Protein AF-A0AAW1JUH9-F1 (afdb_monomer_lite)

Structure (mmCIF, N/CA/C/O backbone):
data_AF-A0AAW1JUH9-F1
#
_entry.id   AF-A0AAW1JUH9-F1
#
loop_
_atom_site.group_PDB
_atom_site.id
_atom_site.type_symbol
_atom_site.label_atom_id
_atom_site.label_alt_id
_atom_site.label_comp_id
_atom_site.label_asym_id
_atom_site.label_entity_id
_atom_site.label_seq_id
_atom_site.pdbx_PDB_ins_code
_atom_site.Cartn_x
_atom_site.Cartn_y
_atom_site.Cartn_z
_atom_site.occupancy
_atom_site.B_iso_or_equiv
_atom_site.auth_seq_id
_atom_site.auth_comp_id
_atom_site.auth_asym_id
_atom_site.auth_atom_id
_atom_site.pdbx_PDB_model_num
ATOM 1 N N . MET A 1 1 ? -53.938 -69.846 -61.185 1.00 41.41 1 MET A N 1
ATOM 2 C CA . MET A 1 1 ? -53.261 -70.876 -60.371 1.00 41.41 1 MET A CA 1
ATOM 3 C C . MET A 1 1 ? -52.552 -70.180 -59.230 1.00 41.41 1 MET A C 1
ATOM 5 O O . MET A 1 1 ? -51.769 -69.275 -59.479 1.00 41.41 1 MET A O 1
ATOM 9 N N . ALA A 1 2 ? -52.916 -70.542 -58.004 1.00 40.16 2 ALA A N 1
ATOM 10 C CA . ALA A 1 2 ? -52.283 -70.066 -56.787 1.00 40.16 2 ALA A CA 1
ATOM 11 C C . ALA A 1 2 ? -50.949 -70.789 -56.558 1.00 40.16 2 ALA A C 1
ATOM 13 O O . ALA A 1 2 ? -50.856 -71.987 -56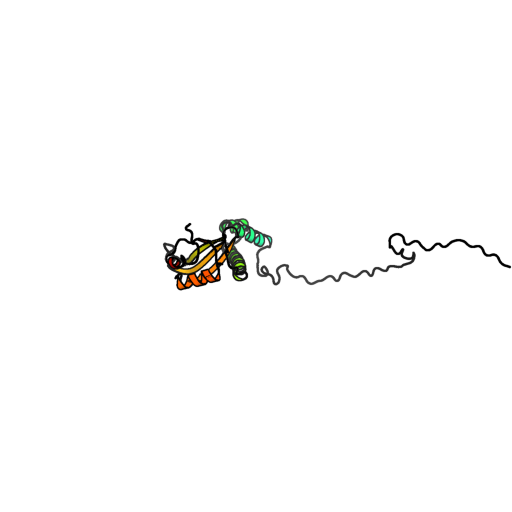.806 1.00 40.16 2 ALA A O 1
ATOM 14 N N . ALA A 1 3 ? -49.975 -70.075 -56.004 1.00 41.31 3 ALA A N 1
ATOM 15 C CA . ALA A 1 3 ? -49.049 -70.624 -55.022 1.00 41.31 3 ALA A CA 1
ATOM 16 C C . ALA A 1 3 ? -48.582 -69.466 -54.135 1.00 41.31 3 ALA A C 1
ATOM 18 O O . ALA A 1 3 ? -47.774 -68.632 -54.537 1.00 41.31 3 ALA A O 1
ATOM 19 N N . ALA A 1 4 ? -49.161 -69.392 -52.939 1.00 43.09 4 ALA A N 1
ATOM 20 C CA . ALA A 1 4 ? -48.608 -68.622 -51.840 1.00 43.09 4 ALA A CA 1
ATOM 21 C C . ALA A 1 4 ? -47.419 -69.398 -51.253 1.00 43.09 4 ALA A C 1
ATOM 23 O O . ALA A 1 4 ? -47.512 -70.606 -51.048 1.00 43.09 4 ALA A O 1
ATOM 24 N N . SER A 1 5 ? -46.331 -68.695 -50.946 1.00 45.28 5 SER A N 1
ATOM 25 C CA . SER A 1 5 ? -45.275 -69.169 -50.052 1.00 45.28 5 SER A CA 1
ATOM 26 C C . SER A 1 5 ? -44.872 -68.011 -49.148 1.00 45.28 5 SER A C 1
ATOM 28 O O . SER A 1 5 ? -44.247 -67.046 -49.580 1.00 45.28 5 SER A O 1
ATOM 30 N N . THR A 1 6 ? -45.290 -68.100 -47.892 1.00 49.44 6 THR A N 1
ATOM 31 C CA . THR A 1 6 ? -44.952 -67.209 -46.780 1.00 49.44 6 THR A CA 1
ATOM 32 C C . THR A 1 6 ? -43.630 -67.606 -46.123 1.00 49.44 6 THR A C 1
ATOM 34 O O . THR A 1 6 ? -43.487 -68.772 -45.768 1.00 49.44 6 THR A O 1
ATOM 37 N N . ALA A 1 7 ? -42.736 -66.635 -45.889 1.00 43.47 7 ALA A N 1
ATOM 38 C CA . ALA A 1 7 ? -41.816 -66.465 -44.737 1.00 43.47 7 ALA A CA 1
ATOM 39 C C . ALA A 1 7 ? -40.705 -65.472 -45.152 1.00 43.47 7 ALA A C 1
ATOM 41 O O . ALA A 1 7 ? -40.229 -65.551 -46.276 1.00 43.47 7 ALA A O 1
ATOM 42 N N . ALA A 1 8 ? -40.215 -64.507 -44.374 1.00 47.00 8 ALA A N 1
ATOM 43 C CA . ALA A 1 8 ? -40.370 -64.112 -42.976 1.00 47.00 8 ALA A CA 1
ATOM 44 C C . ALA A 1 8 ? -40.135 -62.579 -42.887 1.00 47.00 8 ALA A C 1
ATOM 46 O O . ALA A 1 8 ? -39.549 -62.004 -43.809 1.00 47.00 8 ALA A O 1
ATOM 47 N N . PRO A 1 9 ? -40.554 -61.883 -41.816 1.00 52.31 9 PRO A N 1
ATOM 48 C CA . PRO A 1 9 ? -40.303 -60.456 -41.678 1.00 52.31 9 PRO A CA 1
ATOM 49 C C . PRO A 1 9 ? -38.854 -60.233 -41.234 1.00 52.31 9 PRO A C 1
ATOM 51 O O . PRO A 1 9 ? -38.467 -60.634 -40.141 1.00 52.31 9 PRO A O 1
ATOM 54 N N . THR A 1 10 ? -38.051 -59.557 -42.050 1.00 52.12 10 THR A N 1
ATOM 55 C CA . THR A 1 10 ? -36.752 -59.029 -41.612 1.00 52.12 10 THR A CA 1
ATOM 56 C C . THR A 1 10 ? -36.772 -57.520 -41.752 1.00 52.12 10 THR A C 1
ATOM 58 O O . THR A 1 10 ? -36.191 -56.933 -42.662 1.00 52.12 10 THR A O 1
ATOM 61 N N . THR A 1 11 ? -37.489 -56.886 -40.827 1.00 51.47 11 THR A N 1
ATOM 62 C CA . THR A 1 11 ? -37.169 -55.526 -40.391 1.00 51.47 11 THR A CA 1
ATOM 63 C C . THR A 1 11 ? -35.650 -55.389 -40.254 1.00 51.47 11 THR A C 1
ATOM 65 O O . THR A 1 11 ? -35.052 -56.225 -39.569 1.00 51.47 11 THR A O 1
ATOM 68 N N . PRO A 1 12 ? -35.006 -54.364 -40.836 1.00 44.81 12 PRO A N 1
ATOM 69 C CA . PRO A 1 12 ? -33.645 -54.034 -40.462 1.00 44.81 12 PRO A CA 1
ATOM 70 C C . PRO A 1 12 ? -33.632 -53.699 -38.971 1.00 44.81 12 PRO A C 1
ATOM 72 O O . PRO A 1 12 ? -34.248 -52.739 -38.504 1.00 44.81 12 PRO A O 1
ATOM 75 N N . TYR A 1 13 ? -32.971 -54.567 -38.222 1.00 38.56 13 TYR A N 1
ATOM 76 C CA . TYR A 1 13 ? -32.735 -54.458 -36.797 1.00 38.56 13 TYR A CA 1
ATOM 77 C C . TYR A 1 13 ? -31.925 -53.190 -36.519 1.00 38.56 13 TYR A C 1
ATOM 79 O O . TYR A 1 13 ? -30.850 -52.979 -37.079 1.00 38.56 13 TYR A O 1
ATOM 87 N N . ARG A 1 14 ? -32.445 -52.341 -35.634 1.00 42.12 14 ARG A N 1
ATOM 88 C CA . ARG A 1 14 ? -31.783 -51.129 -35.153 1.00 42.12 14 ARG A CA 1
ATOM 89 C C . ARG A 1 14 ? -30.767 -51.523 -34.079 1.00 42.12 14 ARG A C 1
ATOM 91 O O . ARG A 1 14 ? -31.097 -51.540 -32.898 1.00 42.12 14 ARG A O 1
ATOM 98 N N . TRP A 1 15 ? -29.542 -51.849 -34.479 1.00 39.50 15 TRP A N 1
ATOM 99 C CA . TRP A 1 15 ? -28.424 -52.023 -33.549 1.00 39.50 15 TRP A CA 1
ATOM 100 C C . TRP A 1 15 ? -27.609 -50.724 -33.471 1.00 39.50 15 TRP A C 1
ATOM 102 O O . TRP A 1 15 ? -27.141 -50.208 -34.479 1.00 39.50 15 TRP A O 1
ATOM 112 N N . PHE A 1 16 ? -27.476 -50.182 -32.258 1.00 37.59 16 PHE A N 1
ATOM 113 C CA . PHE A 1 16 ? -26.547 -49.103 -31.887 1.00 37.59 16 PHE A CA 1
ATOM 114 C C . PHE A 1 16 ? -26.651 -47.744 -32.609 1.00 37.59 16 PHE A C 1
ATOM 116 O O . PHE A 1 16 ? -25.677 -47.006 -32.634 1.00 37.59 16 PHE A O 1
ATOM 123 N N . GLY A 1 17 ? -27.816 -47.341 -33.126 1.00 44.78 17 GLY A N 1
ATOM 124 C CA . GLY A 1 17 ? -28.077 -45.920 -33.430 1.00 44.78 17 GLY A CA 1
ATOM 125 C C . GLY A 1 17 ? -27.156 -45.251 -34.465 1.00 44.78 17 GLY A C 1
ATOM 126 O O . GLY A 1 17 ? -27.093 -44.025 -34.495 1.00 44.78 17 GLY A O 1
ATOM 127 N N . VAL A 1 18 ? -26.470 -46.018 -35.315 1.00 44.81 18 VAL A N 1
ATOM 128 C CA . VAL A 1 18 ? -25.674 -45.480 -36.426 1.00 44.81 18 VAL A CA 1
ATOM 129 C C . VAL A 1 18 ? -26.426 -45.739 -37.728 1.00 44.81 18 VAL A C 1
ATOM 131 O O . VAL A 1 18 ? -26.611 -46.887 -38.126 1.00 44.81 18 VAL A O 1
ATOM 134 N N . GLU A 1 19 ? -26.879 -44.674 -38.392 1.00 50.47 19 GLU A N 1
ATOM 135 C CA . GLU A 1 19 ? -27.291 -44.746 -39.796 1.00 50.47 19 GLU A CA 1
ATOM 136 C C . GLU A 1 19 ? -26.070 -45.124 -40.643 1.00 50.47 19 GLU A C 1
ATOM 138 O O . GLU A 1 19 ? -25.085 -44.386 -40.704 1.00 50.47 19 GLU A O 1
ATOM 143 N N . VAL A 1 20 ? -26.119 -46.291 -41.286 1.00 56.56 20 VAL A N 1
ATOM 144 C CA . VAL A 1 20 ? -25.109 -46.689 -42.269 1.00 56.56 20 VAL A CA 1
ATOM 145 C C . VAL A 1 20 ? -25.370 -45.874 -43.534 1.00 56.56 20 VAL A C 1
ATOM 147 O O . VAL A 1 20 ? -26.412 -46.020 -44.173 1.00 56.56 20 VAL A O 1
ATOM 150 N N . LEU A 1 21 ? -24.446 -44.967 -43.858 1.00 59.84 21 LEU A N 1
ATOM 151 C CA . LEU A 1 21 ? -24.536 -44.119 -45.046 1.00 59.84 21 LEU A CA 1
ATOM 152 C C . LEU A 1 21 ? -24.550 -44.989 -46.320 1.00 59.84 21 LEU A C 1
ATOM 154 O O . LEU A 1 21 ? -23.803 -45.967 -46.388 1.00 59.84 21 LEU A O 1
ATOM 158 N N . PRO A 1 22 ? -25.354 -44.645 -47.342 1.00 61.22 22 PRO A N 1
ATOM 159 C CA . PRO A 1 22 ? -25.403 -45.407 -48.587 1.00 61.22 22 PRO A CA 1
ATOM 160 C C . PRO A 1 22 ? -24.041 -45.386 -49.300 1.00 61.22 22 PRO A C 1
ATOM 162 O O . PRO A 1 22 ? -23.392 -44.339 -49.361 1.00 61.22 22 PRO A O 1
ATOM 165 N N . GLU A 1 23 ? -23.646 -46.522 -49.892 1.00 58.12 23 GLU A N 1
ATOM 166 C CA . GLU A 1 23 ? -22.317 -46.794 -50.492 1.00 58.12 23 GLU A CA 1
ATOM 167 C C . GLU A 1 23 ? -21.854 -45.784 -51.562 1.00 58.12 23 GLU A C 1
ATOM 169 O O . GLU A 1 23 ? -20.679 -45.745 -51.916 1.00 58.12 23 GLU A O 1
ATOM 174 N N . ASN A 1 24 ? -22.743 -44.906 -52.034 1.00 59.47 24 ASN A N 1
ATOM 175 C CA . ASN A 1 24 ? -22.477 -43.958 -53.116 1.00 59.47 24 ASN A CA 1
ATOM 176 C C . ASN A 1 24 ? -22.557 -42.480 -52.686 1.00 59.47 24 ASN A C 1
ATOM 178 O O . ASN A 1 24 ? -22.638 -41.592 -53.542 1.00 59.47 24 ASN A O 1
ATOM 182 N N . LEU A 1 25 ? -22.545 -42.179 -51.381 1.00 55.31 25 LEU A N 1
ATOM 183 C CA . LEU A 1 25 ? -22.582 -40.797 -50.900 1.00 55.31 25 LEU A CA 1
ATOM 184 C C . LEU A 1 25 ? -21.260 -40.070 -51.202 1.00 55.31 25 LEU A C 1
ATOM 186 O O . LEU A 1 25 ? -20.267 -40.192 -50.485 1.00 55.31 25 LEU A O 1
ATOM 190 N N . LYS A 1 26 ? -21.252 -39.248 -52.256 1.00 61.47 26 LYS A N 1
ATOM 191 C CA . LYS A 1 26 ? -20.139 -38.335 -52.547 1.00 61.47 26 LYS A CA 1
ATOM 192 C C . LYS A 1 26 ? -20.141 -37.171 -51.553 1.00 61.47 26 LYS A C 1
ATOM 194 O O . LYS A 1 26 ? -20.754 -36.135 -51.795 1.00 61.47 26 LYS A O 1
ATOM 199 N N . ILE A 1 27 ? -19.421 -37.327 -50.443 1.00 59.66 27 ILE A N 1
ATOM 200 C CA . ILE A 1 27 ? -19.141 -36.230 -49.510 1.00 59.66 27 ILE A CA 1
ATOM 201 C C . ILE A 1 27 ? -18.078 -35.324 -50.142 1.00 59.66 27 ILE A C 1
ATOM 203 O O . ILE A 1 27 ? -16.895 -35.664 -50.193 1.00 59.66 27 ILE A O 1
ATOM 207 N N . SER A 1 28 ? -18.482 -34.151 -50.631 1.00 64.06 28 SER A N 1
ATOM 208 C CA . SER A 1 28 ? -17.529 -33.128 -51.063 1.00 64.06 28 SER A CA 1
ATOM 209 C C . SER A 1 28 ? -17.147 -32.236 -49.882 1.00 64.06 28 SER A C 1
ATOM 211 O O . SER A 1 28 ? -17.933 -31.394 -49.443 1.00 64.06 28 SER A O 1
ATOM 213 N N . PHE A 1 29 ? -15.917 -32.366 -49.390 1.00 59.56 29 PHE A N 1
ATOM 214 C CA . PHE A 1 29 ? -15.350 -31.387 -48.469 1.00 59.56 29 PHE A CA 1
ATOM 215 C C . PHE A 1 29 ? -14.941 -30.146 -49.260 1.00 59.56 29 PHE A C 1
ATOM 217 O O . PHE A 1 29 ? -13.950 -30.151 -49.995 1.00 59.56 29 PHE A O 1
ATOM 224 N N . ARG A 1 30 ? -15.696 -29.054 -49.115 1.00 59.62 30 ARG A N 1
ATOM 225 C CA . ARG A 1 30 ? -15.270 -27.757 -49.642 1.00 59.62 30 ARG A CA 1
ATOM 226 C C . ARG A 1 30 ? -14.023 -27.339 -48.863 1.00 59.62 30 ARG A C 1
ATOM 228 O O . ARG A 1 30 ? -14.127 -26.969 -47.697 1.00 59.62 30 ARG A O 1
ATOM 235 N N . LYS A 1 31 ? -12.839 -27.405 -49.488 1.00 59.19 31 LYS A N 1
ATOM 236 C CA . LYS A 1 31 ? -11.610 -26.836 -48.915 1.00 59.19 31 LYS A CA 1
ATOM 237 C C . LYS A 1 31 ? -11.848 -25.346 -48.697 1.00 59.19 31 LYS A C 1
ATOM 239 O O . LYS A 1 31 ? -11.824 -24.558 -49.639 1.00 59.19 31 LYS A O 1
ATOM 244 N N . GLN A 1 32 ? -12.115 -24.964 -47.456 1.00 64.19 32 GLN A N 1
ATOM 245 C CA . GLN A 1 32 ? -12.165 -23.566 -47.079 1.00 64.19 32 GLN A CA 1
ATOM 246 C C . GLN A 1 32 ? -10.725 -23.056 -47.142 1.00 64.19 32 GLN A C 1
ATOM 248 O O . GLN A 1 32 ? -9.863 -23.485 -46.374 1.00 64.19 32 GLN A O 1
ATOM 253 N N . THR A 1 33 ? -10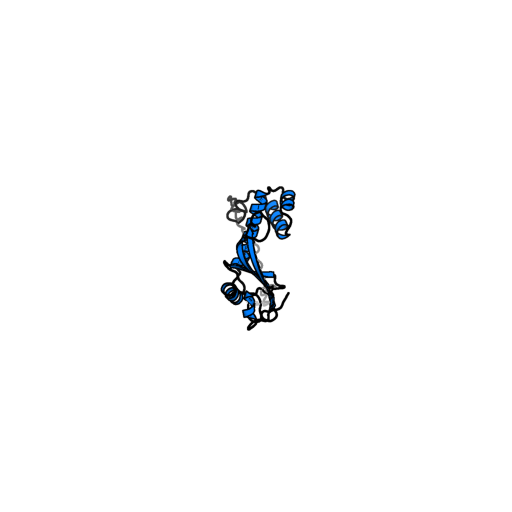.430 -22.191 -48.107 1.00 65.38 33 THR A N 1
ATOM 254 C CA . THR A 1 33 ? -9.154 -21.481 -48.140 1.00 65.38 33 THR A CA 1
ATOM 255 C C . THR A 1 33 ? -9.042 -20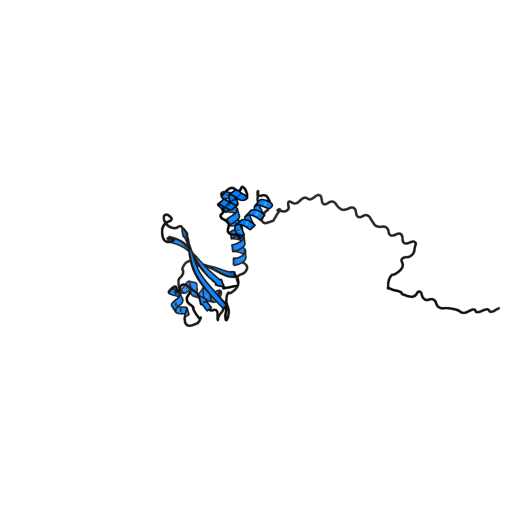.687 -46.842 1.00 65.38 33 THR A C 1
ATOM 257 O O . THR A 1 33 ? -9.884 -19.833 -46.553 1.00 65.38 33 THR A O 1
ATOM 260 N N . ARG A 1 34 ? -8.032 -20.992 -46.011 1.00 65.12 34 ARG A N 1
ATOM 261 C CA . ARG A 1 34 ? -7.726 -20.180 -44.826 1.00 65.12 34 ARG A CA 1
ATOM 262 C C . ARG A 1 34 ? -7.525 -18.747 -45.310 1.00 65.12 34 ARG A C 1
ATOM 264 O O . ARG A 1 34 ? -6.560 -18.470 -46.018 1.00 65.12 34 ARG A O 1
ATOM 271 N N . ARG A 1 35 ? -8.429 -17.838 -44.935 1.00 68.50 35 ARG A N 1
ATOM 272 C CA . ARG A 1 35 ? -8.179 -16.404 -45.083 1.00 68.50 35 ARG A CA 1
ATOM 273 C C . ARG A 1 35 ? -6.977 -16.086 -44.201 1.00 68.50 35 ARG A C 1
ATOM 275 O O . ARG A 1 35 ? -7.077 -16.131 -42.977 1.00 68.50 35 ARG A O 1
ATOM 282 N N . VAL A 1 36 ? -5.828 -15.842 -44.819 1.00 69.69 36 VAL A N 1
ATOM 283 C CA . VAL A 1 36 ? -4.629 -15.419 -44.099 1.00 69.69 36 VAL A CA 1
ATOM 284 C C . VAL A 1 36 ? -4.869 -13.976 -43.676 1.00 69.69 36 VAL A C 1
ATOM 286 O O . VAL A 1 36 ? -4.934 -13.077 -44.511 1.00 69.69 36 VAL A O 1
ATOM 289 N N . CYS A 1 37 ? -5.067 -13.755 -42.378 1.00 72.19 37 CYS A N 1
ATOM 290 C CA . CYS A 1 37 ? -5.090 -12.408 -41.828 1.00 72.19 37 CYS A CA 1
ATOM 291 C C . CYS A 1 37 ? -3.688 -11.803 -41.998 1.00 72.19 37 CYS A C 1
ATOM 293 O O . CYS A 1 37 ? -2.730 -12.281 -41.392 1.00 72.19 37 CYS A O 1
ATOM 295 N N . GLY A 1 38 ? -3.562 -10.786 -42.854 1.00 76.44 38 GLY A N 1
ATOM 296 C CA . GLY A 1 38 ? -2.305 -10.060 -43.072 1.00 76.44 38 GLY A CA 1
ATOM 297 C C . GLY A 1 38 ? -2.001 -9.024 -41.985 1.00 76.44 38 GLY A C 1
ATOM 298 O O . GLY A 1 38 ? -0.891 -8.497 -41.926 1.00 76.44 38 GLY A O 1
ATOM 299 N N . THR A 1 39 ? -2.967 -8.733 -41.112 1.00 78.94 39 THR A N 1
ATOM 300 C CA . THR A 1 39 ? -2.817 -7.723 -40.065 1.00 78.94 39 THR A CA 1
ATOM 301 C C . THR A 1 39 ? -1.956 -8.266 -38.932 1.00 78.94 39 THR A C 1
ATOM 303 O O . THR A 1 39 ? -2.324 -9.216 -38.243 1.00 78.94 39 THR A O 1
ATOM 306 N N . ARG A 1 40 ? -0.804 -7.631 -38.708 1.00 74.38 40 ARG A N 1
ATOM 307 C CA . ARG A 1 40 ? 0.070 -7.896 -37.563 1.00 74.38 40 ARG A CA 1
ATOM 308 C C . ARG A 1 40 ? -0.120 -6.790 -36.537 1.00 74.38 40 ARG A C 1
ATOM 310 O O . ARG A 1 40 ? 0.106 -5.623 -36.837 1.00 74.38 40 ARG A O 1
ATOM 317 N N . VAL A 1 41 ? -0.510 -7.160 -35.324 1.00 76.62 41 VAL A N 1
ATOM 318 C CA . VAL A 1 41 ? -0.586 -6.240 -34.186 1.00 76.62 41 VAL A CA 1
ATOM 319 C C . VAL A 1 41 ? 0.464 -6.674 -33.175 1.00 76.62 41 VAL A C 1
ATOM 321 O O . VAL A 1 41 ? 0.580 -7.861 -32.869 1.00 76.62 41 VAL A O 1
ATOM 324 N N . ALA A 1 42 ? 1.259 -5.731 -32.670 1.00 75.12 42 ALA A N 1
ATOM 325 C CA . ALA A 1 42 ? 2.201 -6.042 -31.607 1.00 75.12 42 ALA A CA 1
ATOM 326 C C . ALA A 1 42 ? 1.430 -6.512 -30.364 1.00 75.12 42 ALA A C 1
ATOM 328 O O . ALA A 1 42 ? 0.413 -5.923 -30.003 1.00 75.12 42 ALA A O 1
ATOM 329 N N . LEU A 1 43 ? 1.947 -7.527 -29.663 1.00 76.00 43 LEU A N 1
ATOM 330 C CA . LEU A 1 43 ? 1.314 -8.099 -28.461 1.00 76.00 43 LEU A CA 1
ATOM 331 C C . LEU A 1 43 ? 0.937 -7.037 -27.410 1.00 76.00 43 LEU A C 1
ATOM 333 O O . LEU A 1 43 ? 0.021 -7.218 -26.614 1.00 76.00 43 LEU A O 1
ATOM 337 N N . ARG A 1 44 ? 1.666 -5.919 -27.402 1.00 79.38 44 ARG A N 1
ATOM 338 C CA . ARG A 1 44 ? 1.536 -4.844 -26.421 1.00 79.38 44 ARG A CA 1
ATOM 339 C C . ARG A 1 44 ? 0.611 -3.708 -26.860 1.00 79.38 44 ARG A C 1
ATOM 341 O O . ARG A 1 44 ? 0.349 -2.830 -26.044 1.00 79.38 44 ARG A O 1
ATOM 348 N N . THR A 1 45 ? 0.139 -3.676 -28.106 1.00 78.25 45 THR A N 1
ATOM 349 C CA . THR A 1 45 ? -0.656 -2.553 -28.626 1.00 78.25 45 THR A CA 1
ATOM 350 C C . THR A 1 45 ? -1.935 -2.360 -27.808 1.00 78.25 45 THR A C 1
ATOM 352 O O . THR A 1 45 ? -2.713 -3.295 -27.631 1.00 78.25 45 THR A O 1
ATOM 355 N N . GLY A 1 46 ? -2.146 -1.145 -27.289 1.00 76.38 46 GLY A N 1
ATOM 356 C CA . GLY A 1 46 ? -3.324 -0.802 -26.479 1.00 76.38 46 GLY A CA 1
ATOM 357 C C . GLY A 1 46 ? -3.359 -1.444 -25.086 1.00 76.38 46 GLY A C 1
ATOM 358 O O . GLY A 1 46 ? -4.411 -1.465 -24.453 1.00 76.38 46 GLY A O 1
ATOM 359 N N . LYS A 1 47 ? -2.238 -2.001 -24.609 1.00 82.88 47 LYS A N 1
ATOM 360 C CA . LYS A 1 47 ? -2.112 -2.617 -23.280 1.00 82.88 47 LYS A CA 1
ATOM 361 C C . LYS A 1 47 ? -1.138 -1.834 -22.400 1.00 82.88 47 LYS A C 1
ATOM 363 O O . LYS A 1 47 ? -0.383 -0.995 -22.885 1.00 82.88 47 LYS A O 1
ATOM 368 N N . PHE A 1 48 ? -1.106 -2.174 -21.114 1.00 78.44 48 PHE A N 1
ATOM 369 C CA . PHE A 1 48 ? -0.238 -1.566 -20.097 1.00 78.44 48 PHE A CA 1
ATOM 370 C C . PHE A 1 48 ? 1.244 -1.457 -20.526 1.00 78.44 48 PHE A C 1
ATOM 372 O O . PHE A 1 48 ? 1.910 -0.466 -20.252 1.00 78.44 48 PHE A O 1
ATOM 379 N N . PHE A 1 49 ? 1.753 -2.421 -21.304 1.00 84.81 49 PHE A N 1
ATOM 380 C CA . PHE A 1 49 ? 3.147 -2.442 -21.770 1.00 84.81 49 PHE A CA 1
ATOM 381 C C . PHE A 1 49 ? 3.408 -1.740 -23.118 1.00 84.81 49 PHE A C 1
ATOM 383 O O . PHE A 1 49 ? 4.540 -1.787 -23.602 1.00 84.81 49 PHE A O 1
ATOM 390 N N . ALA A 1 50 ? 2.408 -1.106 -23.745 1.00 80.94 50 ALA A N 1
ATOM 391 C CA . ALA A 1 50 ? 2.475 -0.602 -25.126 1.00 80.94 50 ALA A CA 1
ATOM 392 C C . ALA A 1 50 ? 3.659 0.334 -25.406 1.00 80.94 50 ALA A C 1
ATOM 394 O O . ALA A 1 50 ? 4.244 0.285 -26.483 1.00 80.94 50 ALA A O 1
ATOM 395 N N . ARG A 1 51 ? 4.010 1.187 -24.438 1.00 84.38 51 ARG A N 1
ATOM 396 C CA . ARG A 1 51 ? 5.037 2.233 -24.585 1.00 84.38 51 ARG A CA 1
ATOM 397 C C . ARG A 1 51 ? 6.399 1.840 -24.009 1.00 84.38 51 ARG A C 1
ATOM 399 O O . ARG A 1 51 ? 7.336 2.633 -24.051 1.00 84.38 51 ARG A O 1
ATOM 406 N N . SER A 1 52 ? 6.521 0.631 -23.461 1.00 87.31 52 SER A N 1
ATOM 407 C CA . SER A 1 52 ? 7.771 0.171 -22.862 1.00 87.31 52 SER A CA 1
ATOM 408 C C . SER A 1 52 ? 8.792 -0.226 -23.925 1.00 87.31 52 SER A C 1
ATOM 410 O O . SER A 1 52 ? 8.509 -1.062 -24.785 1.00 87.31 52 SER A O 1
ATOM 412 N N . LYS A 1 53 ? 10.012 0.304 -23.787 1.00 88.94 53 LYS A N 1
ATOM 413 C CA . LYS A 1 53 ? 11.188 -0.103 -24.571 1.00 88.94 53 LYS A CA 1
ATOM 414 C C . LYS A 1 53 ? 11.885 -1.354 -24.016 1.00 88.94 53 LYS A C 1
ATOM 416 O O . LYS A 1 53 ? 12.780 -1.877 -24.667 1.00 88.94 53 LYS A O 1
ATOM 421 N N . LEU A 1 54 ? 11.491 -1.837 -22.833 1.00 91.94 54 LEU A N 1
ATOM 422 C CA . LEU A 1 54 ? 12.073 -3.040 -22.230 1.00 91.94 54 LEU A CA 1
ATOM 423 C C . LEU A 1 54 ? 11.566 -4.309 -22.911 1.00 91.94 54 LEU A C 1
ATOM 425 O O . LEU A 1 54 ? 10.405 -4.377 -23.336 1.00 91.94 54 LEU A O 1
ATOM 429 N N . SER A 1 55 ? 12.400 -5.347 -22.960 1.00 92.56 55 SER A N 1
ATOM 430 C CA . SER A 1 55 ? 11.976 -6.673 -23.420 1.00 92.56 55 SER A CA 1
ATOM 431 C C . SER A 1 55 ? 10.941 -7.282 -22.461 1.00 92.56 55 SER A C 1
ATOM 433 O O . SER A 1 55 ? 10.818 -6.866 -21.311 1.00 92.56 55 SER A O 1
ATOM 435 N N . LEU A 1 56 ? 10.146 -8.259 -22.918 1.00 90.50 56 LEU A N 1
ATOM 436 C CA . LEU A 1 56 ? 9.159 -8.907 -22.035 1.00 90.50 56 LEU A CA 1
ATOM 437 C C . LEU A 1 56 ? 9.847 -9.622 -20.867 1.00 90.50 56 LEU A C 1
ATOM 439 O O . LEU A 1 56 ? 9.347 -9.574 -19.750 1.00 90.50 56 LEU A O 1
ATOM 443 N N . GLN A 1 57 ? 11.014 -10.219 -21.116 1.00 93.06 57 GLN A N 1
ATOM 444 C CA . GLN A 1 57 ? 11.824 -10.867 -20.087 1.00 93.06 57 GLN A CA 1
ATOM 445 C C . GLN A 1 57 ? 12.273 -9.871 -19.016 1.00 93.06 57 GLN A C 1
ATOM 447 O O . GLN A 1 57 ? 12.135 -10.158 -17.833 1.00 93.06 57 GLN A O 1
ATOM 452 N N . GLN A 1 58 ? 12.728 -8.677 -19.413 1.00 95.50 58 GLN A N 1
ATOM 453 C CA . GLN A 1 58 ? 13.104 -7.627 -18.462 1.00 95.50 58 GLN A CA 1
ATOM 454 C C . GLN A 1 58 ? 11.908 -7.147 -17.641 1.00 95.50 58 GLN A C 1
ATOM 456 O O . GLN A 1 58 ? 12.038 -6.955 -16.441 1.00 95.50 58 GLN A O 1
ATOM 461 N N . ILE A 1 59 ? 10.737 -6.986 -18.263 1.00 94.44 59 ILE A N 1
ATOM 462 C CA . ILE A 1 59 ? 9.513 -6.564 -17.567 1.00 94.44 59 ILE A CA 1
ATOM 463 C C . ILE A 1 59 ? 9.090 -7.606 -16.526 1.00 94.44 59 ILE A C 1
ATOM 465 O O . ILE A 1 59 ? 8.901 -7.274 -15.359 1.00 94.44 59 ILE A O 1
ATOM 469 N N . LEU A 1 60 ? 8.957 -8.869 -16.938 1.00 94.75 60 LEU A N 1
ATOM 470 C CA . LEU A 1 60 ? 8.538 -9.953 -16.048 1.00 94.75 60 LEU A CA 1
ATOM 471 C C . LEU A 1 60 ? 9.573 -10.202 -14.947 1.00 94.75 60 LEU A C 1
ATOM 473 O O . LEU A 1 60 ? 9.206 -10.373 -13.785 1.00 94.75 60 LEU A O 1
ATOM 477 N N . GLY A 1 61 ? 10.861 -10.156 -15.298 1.00 97.06 61 GLY A N 1
ATOM 478 C CA . GLY A 1 61 ? 11.964 -10.230 -14.348 1.00 97.06 61 GLY A CA 1
ATOM 479 C C . GLY A 1 61 ? 11.906 -9.098 -13.326 1.00 97.06 61 GLY A C 1
ATOM 480 O O . GLY A 1 61 ? 11.994 -9.360 -12.129 1.00 97.06 61 GLY A O 1
ATOM 481 N N . PHE A 1 62 ? 11.672 -7.860 -13.771 1.00 97.19 62 PHE A N 1
ATOM 482 C CA . PHE A 1 62 ? 11.574 -6.706 -12.879 1.00 97.19 62 PHE A CA 1
ATOM 483 C C . PHE A 1 62 ? 10.427 -6.874 -11.888 1.00 97.19 62 PHE A C 1
ATOM 485 O O . PHE A 1 62 ? 10.643 -6.744 -10.687 1.00 97.19 62 PHE A O 1
ATOM 492 N N . ILE A 1 63 ? 9.230 -7.213 -12.376 1.00 96.19 63 ILE A N 1
ATOM 493 C CA . ILE A 1 63 ? 8.044 -7.408 -11.532 1.00 96.19 63 ILE A CA 1
ATOM 494 C C . ILE A 1 63 ? 8.304 -8.503 -10.491 1.00 96.19 63 ILE A C 1
ATOM 496 O O . ILE A 1 63 ? 8.054 -8.291 -9.308 1.00 96.19 63 ILE A O 1
ATOM 500 N N . ASN A 1 64 ? 8.858 -9.647 -10.900 1.00 97.44 64 ASN A N 1
ATOM 501 C CA . ASN A 1 64 ? 9.159 -10.754 -9.992 1.00 97.44 64 ASN A CA 1
ATOM 502 C C . ASN A 1 64 ? 10.148 -10.353 -8.885 1.00 97.44 64 ASN A C 1
ATOM 504 O O . ASN A 1 64 ? 9.906 -10.605 -7.705 1.00 97.44 64 ASN A O 1
ATOM 508 N N . LEU A 1 65 ? 11.260 -9.707 -9.246 1.00 97.75 65 LEU A N 1
ATOM 509 C CA . LEU A 1 65 ? 12.271 -9.286 -8.272 1.00 97.75 65 LEU A CA 1
ATOM 510 C C . LEU A 1 65 ? 11.758 -8.155 -7.363 1.00 97.75 65 LEU A C 1
ATOM 512 O O . LEU A 1 65 ? 12.090 -8.125 -6.177 1.00 97.75 65 LEU A O 1
ATOM 516 N N . TRP A 1 66 ? 10.917 -7.263 -7.894 1.00 97.38 66 TRP A N 1
ATOM 517 C CA . TRP A 1 66 ? 10.281 -6.183 -7.140 1.00 97.38 66 TRP A CA 1
ATOM 518 C C . TRP A 1 66 ? 9.273 -6.712 -6.111 1.00 97.38 66 TRP A C 1
ATOM 520 O O . TRP A 1 66 ? 9.330 -6.307 -4.953 1.00 97.38 66 TRP A O 1
ATOM 530 N N . VAL A 1 67 ? 8.413 -7.668 -6.489 1.00 96.06 67 VAL A N 1
ATOM 531 C CA . VAL A 1 67 ? 7.453 -8.319 -5.570 1.00 96.06 67 VAL A CA 1
ATOM 532 C C . VAL A 1 67 ? 8.171 -9.070 -4.446 1.00 96.06 67 VAL A C 1
ATOM 534 O O . VAL A 1 67 ? 7.684 -9.122 -3.321 1.00 96.06 67 VAL A O 1
ATOM 537 N N . ARG A 1 68 ? 9.365 -9.605 -4.717 1.00 95.88 68 ARG A N 1
ATOM 538 C CA . ARG A 1 68 ? 10.235 -10.233 -3.708 1.00 95.88 68 ARG A CA 1
ATOM 539 C C . ARG A 1 68 ? 10.991 -9.226 -2.831 1.00 95.88 68 ARG A C 1
ATOM 541 O O . ARG A 1 68 ? 11.853 -9.636 -2.057 1.00 95.88 68 ARG A O 1
ATOM 548 N N . CYS A 1 69 ? 10.696 -7.931 -2.954 1.00 94.88 69 CYS A N 1
ATOM 549 C CA . CYS A 1 69 ? 11.290 -6.847 -2.172 1.00 94.88 69 CYS A CA 1
ATOM 550 C C . CYS A 1 69 ? 12.826 -6.791 -2.254 1.00 94.88 69 CYS A C 1
ATOM 552 O O . CYS A 1 69 ? 13.496 -6.413 -1.290 1.00 94.88 69 CYS A O 1
ATOM 554 N N . LEU A 1 70 ? 13.405 -7.167 -3.400 1.00 96.19 70 LEU A N 1
ATOM 555 C CA . LEU A 1 70 ? 14.850 -7.079 -3.592 1.00 96.19 70 LEU A CA 1
ATOM 556 C C . LEU A 1 70 ? 15.304 -5.624 -3.754 1.00 96.19 70 LEU A C 1
ATOM 558 O O . LEU A 1 70 ? 14.561 -4.756 -4.218 1.00 96.19 70 LEU A O 1
ATOM 562 N N . ARG A 1 71 ? 16.559 -5.353 -3.374 1.00 95.50 71 ARG A N 1
ATOM 563 C CA . ARG A 1 71 ? 17.138 -4.007 -3.474 1.00 95.50 71 ARG A CA 1
ATOM 564 C C . ARG A 1 71 ? 17.154 -3.549 -4.929 1.00 95.50 71 ARG A C 1
ATOM 566 O O . ARG A 1 71 ? 17.563 -4.293 -5.814 1.00 95.50 71 ARG A O 1
ATOM 573 N N . GLN A 1 72 ? 16.790 -2.292 -5.166 1.00 93.50 72 GLN A N 1
ATOM 574 C CA . GLN A 1 72 ? 16.722 -1.740 -6.521 1.00 93.50 72 GLN A CA 1
ATOM 575 C C . GLN A 1 72 ? 18.072 -1.790 -7.252 1.00 93.50 72 GLN A C 1
ATOM 577 O O . GLN A 1 72 ? 18.097 -2.047 -8.448 1.00 93.50 72 GLN A O 1
ATOM 582 N N . THR A 1 73 ? 19.189 -1.623 -6.537 1.00 96.12 73 THR A N 1
ATOM 583 C CA . THR A 1 73 ? 20.542 -1.777 -7.097 1.00 96.12 73 THR A CA 1
ATOM 584 C C . THR A 1 73 ? 20.770 -3.171 -7.675 1.00 96.12 73 THR A C 1
ATOM 586 O O . THR A 1 73 ? 21.180 -3.283 -8.824 1.00 96.12 73 THR A O 1
ATOM 589 N N . PHE A 1 74 ? 20.389 -4.213 -6.935 1.00 97.50 74 PHE A N 1
ATOM 590 C CA . PHE A 1 74 ? 20.465 -5.601 -7.390 1.00 97.50 74 PHE A CA 1
ATOM 591 C C . PHE A 1 74 ? 19.592 -5.840 -8.631 1.00 97.50 74 PHE A C 1
ATOM 593 O O . PHE A 1 74 ? 20.030 -6.455 -9.594 1.00 97.50 74 PHE A O 1
ATOM 600 N N . ILE A 1 75 ? 18.366 -5.303 -8.648 1.00 97.38 75 ILE A N 1
ATOM 601 C CA . ILE A 1 75 ? 17.465 -5.427 -9.808 1.00 97.38 75 ILE A CA 1
ATOM 602 C C . ILE A 1 75 ? 18.068 -4.752 -11.052 1.00 97.38 75 ILE A C 1
ATOM 604 O O . ILE A 1 75 ? 17.965 -5.288 -12.156 1.00 97.38 75 ILE A O 1
ATOM 608 N N . CYS A 1 76 ? 18.694 -3.583 -10.884 1.00 97.38 76 CYS A N 1
ATOM 609 C CA . CYS A 1 76 ? 19.368 -2.870 -11.969 1.00 97.38 76 CYS A CA 1
ATOM 610 C C . CYS A 1 76 ? 20.533 -3.674 -12.547 1.00 97.38 76 CYS A C 1
ATOM 612 O O . CYS A 1 76 ? 20.640 -3.776 -13.768 1.00 97.38 76 CYS A O 1
ATOM 614 N N . GLU A 1 77 ? 21.377 -4.240 -11.683 1.00 97.38 77 GLU A N 1
ATOM 615 C CA . GLU A 1 77 ? 22.507 -5.081 -12.084 1.00 97.38 77 GLU A CA 1
ATOM 616 C C . GLU A 1 77 ? 22.015 -6.308 -12.853 1.00 97.38 77 GLU A C 1
ATOM 618 O O . GLU A 1 77 ? 22.445 -6.546 -13.983 1.00 97.38 77 GLU A O 1
ATOM 623 N N . GLU A 1 78 ? 21.031 -7.015 -12.298 1.00 97.25 78 GLU A N 1
ATOM 624 C CA . GLU A 1 78 ? 20.618 -8.309 -12.829 1.00 97.25 78 GLU A CA 1
ATOM 625 C C . GLU A 1 78 ? 19.841 -8.205 -14.152 1.00 97.25 78 GLU A C 1
ATOM 627 O O . GLU A 1 78 ? 19.940 -9.048 -15.043 1.00 97.25 78 GLU A O 1
ATOM 632 N N . LEU A 1 79 ? 19.088 -7.118 -14.336 1.00 97.00 79 LEU A N 1
ATOM 633 C CA . LEU A 1 79 ? 18.313 -6.880 -15.559 1.00 97.00 79 LEU A CA 1
ATOM 634 C C . LEU A 1 79 ? 18.999 -5.921 -16.538 1.00 97.00 79 LEU A C 1
ATOM 636 O O . LEU A 1 79 ? 18.418 -5.598 -17.584 1.00 97.00 79 LEU A O 1
ATOM 640 N N . LYS A 1 80 ? 20.217 -5.471 -16.207 1.00 97.31 80 LYS A N 1
ATOM 641 C CA . LYS A 1 80 ? 20.999 -4.478 -16.960 1.00 97.31 80 LYS A CA 1
ATOM 642 C C . LYS A 1 80 ? 20.183 -3.211 -17.241 1.00 97.31 80 LYS A C 1
ATOM 644 O O . LYS A 1 80 ? 20.100 -2.737 -18.375 1.00 97.31 80 LYS A O 1
ATOM 649 N N . LEU A 1 81 ? 19.524 -2.691 -16.206 1.00 96.56 81 LEU A N 1
ATOM 650 C CA . LEU A 1 81 ? 18.667 -1.508 -16.281 1.00 96.56 81 LEU A CA 1
ATOM 651 C C . LEU A 1 81 ? 19.362 -0.282 -15.697 1.00 96.56 81 LEU A C 1
ATOM 653 O O . LEU A 1 81 ? 20.110 -0.360 -14.725 1.00 96.56 81 LEU A O 1
ATOM 657 N N . SER A 1 82 ? 19.049 0.886 -16.258 1.00 96.56 82 SER A N 1
ATOM 658 C CA . SER A 1 82 ? 19.437 2.149 -15.633 1.00 96.56 82 SER A CA 1
ATOM 659 C C . SER A 1 82 ? 18.646 2.377 -14.340 1.00 96.56 82 SER A C 1
ATOM 661 O O . SER A 1 82 ? 17.475 1.995 -14.245 1.00 96.56 82 SER A O 1
ATOM 663 N N . GLN A 1 83 ? 19.247 3.084 -13.379 1.00 95.75 83 GLN A N 1
ATOM 664 C CA . GLN A 1 83 ? 18.565 3.474 -12.137 1.00 95.75 83 GLN A CA 1
ATOM 665 C C . GLN A 1 83 ? 17.269 4.244 -12.413 1.00 95.75 83 GLN A C 1
ATOM 667 O O . GLN A 1 83 ? 16.240 3.964 -11.804 1.00 95.75 83 GLN A O 1
ATOM 672 N N . ARG A 1 84 ? 17.285 5.161 -13.391 1.00 95.56 84 ARG A N 1
ATOM 673 C CA . ARG A 1 84 ? 16.098 5.924 -13.798 1.00 95.56 84 ARG A CA 1
ATOM 674 C C . ARG A 1 84 ? 14.968 5.004 -14.255 1.00 95.56 84 ARG A C 1
ATOM 676 O O . ARG A 1 84 ? 13.850 5.120 -13.771 1.00 95.56 84 ARG A O 1
ATOM 683 N N . THR A 1 85 ? 15.278 4.051 -15.131 1.00 95.12 85 THR A N 1
ATOM 684 C CA . THR A 1 85 ? 14.299 3.065 -15.603 1.00 95.12 85 THR A CA 1
ATOM 685 C C . THR A 1 85 ? 13.740 2.234 -14.453 1.00 95.12 85 THR A C 1
ATOM 687 O O . THR A 1 85 ? 12.535 2.012 -14.400 1.00 95.12 85 THR A O 1
ATOM 690 N N . ALA A 1 86 ? 14.582 1.795 -13.517 1.00 95.62 86 ALA A N 1
ATOM 691 C CA . ALA A 1 86 ? 14.128 1.028 -12.365 1.00 95.62 86 ALA A CA 1
ATOM 692 C C . ALA A 1 86 ? 13.235 1.846 -11.420 1.00 95.62 86 ALA A C 1
ATOM 694 O O . ALA A 1 86 ? 12.292 1.297 -10.851 1.00 95.62 86 ALA A O 1
ATOM 695 N N . VAL A 1 87 ? 13.501 3.144 -11.246 1.00 95.50 87 VAL A N 1
ATOM 696 C CA . VAL A 1 87 ? 12.633 4.046 -10.472 1.00 95.50 87 VAL A CA 1
ATOM 697 C C . VAL A 1 87 ? 11.265 4.173 -11.134 1.00 95.50 87 VAL A C 1
ATOM 699 O O . VAL A 1 87 ? 10.259 3.972 -10.452 1.00 95.50 87 VAL A O 1
ATOM 702 N N . ASP A 1 88 ? 11.230 4.426 -12.443 1.00 94.06 88 ASP A N 1
ATOM 703 C CA . ASP A 1 88 ? 9.986 4.549 -13.209 1.00 94.06 88 ASP A CA 1
ATOM 704 C C . ASP A 1 88 ? 9.161 3.253 -13.132 1.00 94.06 88 ASP A C 1
ATOM 706 O O . ASP A 1 88 ? 7.974 3.274 -12.812 1.00 94.06 88 ASP A O 1
ATOM 710 N N . TRP A 1 89 ? 9.802 2.096 -13.322 1.00 94.75 89 TRP A N 1
ATOM 711 C CA . TRP A 1 89 ? 9.136 0.793 -13.230 1.00 94.75 89 TRP A CA 1
ATOM 712 C C . TRP A 1 89 ? 8.643 0.447 -11.830 1.00 94.75 89 TRP A C 1
ATOM 714 O O . TRP A 1 89 ? 7.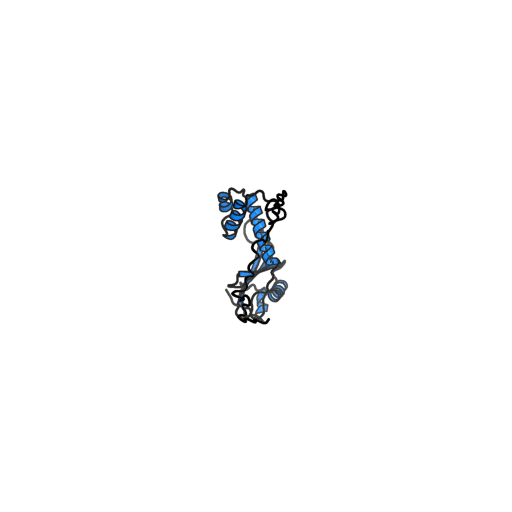556 -0.113 -11.682 1.00 94.75 89 TRP A O 1
ATOM 724 N N . ALA A 1 90 ? 9.391 0.819 -10.793 1.00 95.19 90 ALA A N 1
ATOM 725 C CA . ALA A 1 90 ? 8.919 0.679 -9.425 1.00 95.19 90 ALA A CA 1
ATOM 726 C C . ALA A 1 90 ? 7.702 1.583 -9.154 1.00 95.19 90 ALA A C 1
ATOM 728 O O . ALA A 1 90 ? 6.827 1.194 -8.382 1.00 95.19 90 ALA A O 1
ATOM 729 N N . SER A 1 91 ? 7.619 2.764 -9.779 1.00 93.75 91 SER A N 1
ATOM 730 C CA . SER A 1 91 ? 6.436 3.632 -9.688 1.00 93.75 91 SER A CA 1
ATOM 731 C C . SER A 1 91 ? 5.226 2.998 -10.362 1.00 93.75 91 SER A C 1
ATOM 733 O O . SER A 1 91 ? 4.189 2.903 -9.715 1.00 93.75 91 SER A O 1
ATOM 735 N N . PHE A 1 92 ? 5.378 2.438 -11.566 1.00 92.81 92 PHE A N 1
ATOM 736 C CA . PHE A 1 92 ? 4.295 1.696 -12.221 1.00 92.81 92 PHE A CA 1
ATOM 737 C C . PHE A 1 92 ? 3.794 0.517 -11.376 1.00 92.81 92 PHE A C 1
ATOM 739 O O . PHE A 1 92 ? 2.589 0.313 -11.258 1.00 92.81 92 PHE A O 1
ATOM 746 N N . CYS A 1 93 ? 4.692 -0.239 -10.734 1.00 93.62 93 CYS A N 1
ATOM 747 C CA . CYS A 1 93 ? 4.285 -1.325 -9.836 1.00 93.62 93 CYS A CA 1
ATOM 748 C C . CYS A 1 93 ? 3.486 -0.799 -8.631 1.00 93.62 93 CYS A C 1
ATOM 750 O O . CYS A 1 93 ? 2.451 -1.363 -8.281 1.00 93.62 93 CYS A O 1
ATOM 752 N N . ARG A 1 94 ? 3.928 0.312 -8.022 1.00 92.62 94 ARG A N 1
ATOM 753 C CA . ARG A 1 94 ? 3.207 0.958 -6.912 1.00 92.62 94 ARG A CA 1
ATOM 754 C C . ARG A 1 94 ? 1.835 1.483 -7.327 1.00 92.62 94 ARG A C 1
ATOM 756 O O . ARG A 1 94 ? 0.904 1.352 -6.543 1.00 92.62 94 ARG A O 1
ATOM 763 N N . GLU A 1 95 ? 1.705 2.053 -8.521 1.00 91.00 95 GLU A N 1
ATOM 764 C CA . GLU A 1 95 ? 0.424 2.531 -9.056 1.00 91.00 95 GLU A CA 1
ATOM 765 C C . GLU A 1 95 ? -0.581 1.387 -9.198 1.00 91.00 95 GLU A C 1
ATOM 767 O O . GLU A 1 95 ? -1.711 1.519 -8.739 1.00 91.00 95 GLU A O 1
ATOM 772 N N . VAL A 1 96 ? -0.153 0.231 -9.719 1.00 90.88 96 VAL A N 1
ATOM 773 C CA . VAL A 1 96 ? -1.005 -0.969 -9.800 1.00 90.88 96 VAL A CA 1
ATOM 774 C C . VAL A 1 96 ? -1.444 -1.438 -8.408 1.00 90.88 96 VAL A C 1
ATOM 776 O O . VAL A 1 96 ? -2.611 -1.775 -8.204 1.00 90.88 96 VAL A O 1
ATOM 779 N N . CYS A 1 97 ? -0.539 -1.437 -7.422 1.00 89.12 97 CYS A N 1
ATOM 780 C CA . CYS A 1 97 ? -0.902 -1.753 -6.038 1.00 89.12 97 CYS A CA 1
ATOM 781 C C . CYS A 1 97 ? -1.904 -0.741 -5.463 1.00 89.12 97 CYS A C 1
ATOM 783 O O . CYS A 1 97 ? -2.872 -1.136 -4.816 1.00 89.12 97 CYS A O 1
ATOM 785 N N . LEU A 1 98 ? -1.690 0.555 -5.698 1.00 86.62 98 LEU A N 1
ATOM 786 C CA . LEU A 1 98 ? -2.586 1.612 -5.238 1.00 86.62 98 LEU A CA 1
ATOM 787 C C . LEU A 1 98 ? -3.982 1.453 -5.848 1.00 86.62 98 LEU A C 1
ATOM 789 O O . LEU A 1 98 ? -4.971 1.517 -5.123 1.00 86.62 98 LEU A O 1
ATOM 793 N N . GLU A 1 99 ? -4.058 1.193 -7.152 1.00 87.12 99 GLU A N 1
ATOM 794 C CA . GLU A 1 99 ? -5.306 0.942 -7.867 1.00 87.12 99 GLU A CA 1
ATOM 795 C C . GLU A 1 99 ? -6.071 -0.231 -7.235 1.00 87.12 99 GLU A C 1
ATOM 797 O O . GLU A 1 99 ? -7.251 -0.103 -6.905 1.00 87.12 99 GLU A O 1
ATOM 802 N N . TYR A 1 100 ? -5.387 -1.343 -6.951 1.00 85.69 100 TYR A N 1
ATOM 803 C CA . TYR A 1 100 ? -5.997 -2.491 -6.279 1.00 85.69 100 TYR A CA 1
ATOM 804 C C . TYR A 1 100 ? -6.650 -2.118 -4.937 1.00 85.69 100 TYR A C 1
ATOM 806 O O . TYR A 1 100 ? -7.791 -2.509 -4.680 1.00 85.69 100 TYR A O 1
ATOM 814 N N . PHE A 1 101 ? -5.956 -1.343 -4.096 1.00 81.19 101 PHE A N 1
ATOM 815 C CA . PHE A 1 101 ? -6.485 -0.930 -2.793 1.00 81.19 101 PHE A CA 1
ATOM 816 C C . PHE A 1 101 ? -7.605 0.113 -2.898 1.00 81.19 101 PHE A C 1
ATOM 818 O O . PHE A 1 101 ? -8.535 0.083 -2.093 1.00 81.19 101 PHE A O 1
ATOM 825 N N . MET A 1 102 ? -7.555 1.008 -3.887 1.00 81.06 102 MET A N 1
ATOM 826 C CA . MET A 1 102 ? -8.570 2.050 -4.084 1.00 81.06 102 MET A CA 1
ATOM 827 C C . MET A 1 102 ? -9.883 1.508 -4.660 1.00 81.06 102 MET A C 1
ATOM 829 O O . MET A 1 102 ? -10.953 1.942 -4.240 1.00 81.06 102 MET A O 1
ATOM 833 N N . TYR A 1 103 ? -9.829 0.539 -5.579 1.00 82.38 103 TYR A N 1
ATOM 834 C CA . TYR A 1 103 ? -11.025 0.015 -6.253 1.00 82.38 103 TYR A CA 1
ATOM 835 C C . TYR A 1 103 ? -11.698 -1.164 -5.535 1.00 82.38 103 TYR A C 1
ATOM 837 O O . TYR A 1 103 ? -12.772 -1.600 -5.952 1.00 82.38 103 TYR A O 1
ATOM 845 N N . ARG A 1 104 ? -11.110 -1.691 -4.453 1.00 78.62 104 ARG A N 1
ATOM 846 C CA . ARG A 1 104 ? -11.697 -2.788 -3.657 1.00 78.62 104 ARG A CA 1
ATOM 847 C C . ARG A 1 104 ? -11.804 -2.456 -2.165 1.00 78.62 104 ARG A C 1
ATOM 849 O O . ARG A 1 104 ? -11.332 -3.234 -1.328 1.00 78.62 104 ARG A O 1
ATOM 856 N N . PRO A 1 105 ? -12.436 -1.327 -1.799 1.00 79.00 105 PRO A N 1
ATOM 857 C CA . PRO A 1 105 ? -12.562 -0.945 -0.404 1.00 79.00 105 PRO A CA 1
ATOM 858 C C . PRO A 1 105 ? -13.419 -1.973 0.340 1.00 79.00 105 PRO A C 1
ATOM 860 O O . PRO A 1 105 ? -14.568 -2.226 -0.013 1.00 79.00 105 PRO A O 1
ATOM 863 N N . THR A 1 106 ? -12.856 -2.581 1.383 1.00 85.94 106 THR A N 1
ATOM 864 C CA . THR A 1 106 ? -13.563 -3.563 2.212 1.00 85.94 106 THR A CA 1
ATOM 865 C C . THR A 1 106 ? -13.464 -3.148 3.669 1.00 85.94 106 THR A C 1
ATOM 867 O O . THR A 1 106 ? -12.367 -2.894 4.162 1.00 85.94 106 THR A O 1
ATOM 870 N N . LYS A 1 107 ? -14.599 -3.116 4.380 1.00 93.25 107 LYS A N 1
ATOM 871 C CA . LYS A 1 107 ? -14.565 -2.943 5.836 1.00 93.25 107 LYS A CA 1
ATOM 872 C C . LYS A 1 107 ? -13.846 -4.124 6.483 1.00 93.25 107 LYS A C 1
ATOM 874 O O . LYS A 1 107 ? -14.231 -5.277 6.260 1.00 93.25 107 LYS A O 1
ATOM 879 N N . LEU A 1 108 ? -12.854 -3.820 7.304 1.00 95.12 108 LEU A N 1
ATOM 880 C CA . LEU A 1 108 ? -12.067 -4.791 8.048 1.00 95.12 108 LEU A CA 1
ATOM 881 C C . LEU A 1 108 ? -12.779 -5.212 9.333 1.00 95.12 108 LEU A C 1
ATOM 883 O O . LEU A 1 108 ? -13.656 -4.511 9.845 1.00 95.12 108 LEU A O 1
ATOM 887 N N . GLY A 1 109 ? -12.369 -6.351 9.872 1.00 95.62 109 GLY A N 1
ATOM 888 C CA . GLY A 1 109 ? -12.770 -6.816 11.184 1.00 95.62 109 GLY A CA 1
ATOM 889 C C . GLY A 1 109 ? -14.109 -7.549 11.220 1.00 95.62 109 GLY A C 1
ATOM 890 O O . GLY A 1 109 ? -14.635 -8.043 10.214 1.00 95.62 109 GLY A O 1
ATOM 891 N N . GLY A 1 110 ? -14.652 -7.611 12.430 1.00 94.44 110 GLY A N 1
ATOM 892 C CA . GLY A 1 110 ? -15.816 -8.379 12.849 1.00 94.44 110 GLY A CA 1
ATOM 893 C C . GLY A 1 110 ? -15.564 -9.045 14.208 1.00 94.44 110 GLY A C 1
ATOM 894 O O . GLY A 1 110 ? -14.439 -8.992 14.713 1.00 94.44 110 GLY A O 1
ATOM 895 N N . PRO A 1 111 ? -16.586 -9.678 14.807 1.00 93.75 111 PRO A N 1
ATOM 896 C CA . PRO A 1 111 ? -16.429 -10.429 16.050 1.00 93.75 111 PRO A CA 1
ATOM 897 C C . PRO A 1 111 ? -15.285 -11.448 15.966 1.00 93.75 111 PRO A C 1
ATOM 899 O O . PRO A 1 111 ? -15.221 -12.230 15.019 1.00 93.75 111 PRO A O 1
ATOM 902 N N . GLY A 1 112 ? -14.379 -11.423 16.947 1.00 93.06 112 GLY A N 1
ATOM 903 C CA . GLY A 1 112 ? -13.228 -12.334 17.018 1.00 93.06 112 GLY A CA 1
ATOM 904 C C . GLY A 1 112 ? -12.067 -12.000 16.074 1.00 93.06 112 GLY A C 1
ATOM 905 O O . GLY A 1 112 ? -11.089 -12.741 16.041 1.00 93.06 112 GLY A O 1
ATOM 906 N N . ILE A 1 113 ? -12.146 -10.898 15.320 1.00 95.44 113 ILE A N 1
ATOM 907 C CA . ILE A 1 113 ? -11.078 -10.447 14.422 1.00 95.44 113 ILE A CA 1
ATOM 908 C C . ILE A 1 113 ? -10.294 -9.300 15.058 1.00 95.44 113 ILE A C 1
ATOM 910 O O . ILE A 1 113 ? -10.865 -8.410 15.693 1.00 95.44 113 ILE A O 1
ATOM 914 N N . VAL A 1 114 ? -8.980 -9.311 14.830 1.00 95.00 114 VAL A N 1
ATOM 915 C CA . VAL A 1 114 ? -8.055 -8.273 15.284 1.00 95.00 114 VAL A CA 1
ATOM 916 C C . VAL A 1 114 ? -7.646 -7.386 14.112 1.00 95.00 114 VAL A C 1
ATOM 918 O O . VAL A 1 114 ? -7.181 -7.882 13.081 1.00 95.00 114 VAL A O 1
ATOM 921 N N . VAL A 1 115 ? -7.790 -6.075 14.286 1.00 95.81 115 VAL A N 1
ATOM 922 C CA . VAL A 1 115 ? -7.310 -5.063 13.340 1.00 95.81 115 VAL A CA 1
ATOM 923 C C . VAL A 1 115 ? -6.312 -4.159 14.049 1.00 95.81 115 VAL A C 1
ATOM 925 O O . VAL A 1 115 ? -6.631 -3.554 15.069 1.00 95.81 115 VAL A O 1
ATOM 928 N N . GLU A 1 116 ? -5.109 -4.064 13.497 1.00 95.00 116 GLU A N 1
ATOM 929 C CA . GLU A 1 116 ? -4.108 -3.081 13.907 1.00 95.00 116 GLU A CA 1
ATOM 930 C C . GLU A 1 116 ? -4.350 -1.776 13.157 1.00 95.00 116 GLU A C 1
ATOM 932 O O . GLU A 1 116 ? -4.592 -1.813 11.953 1.00 95.00 116 GLU A O 1
ATOM 937 N N . ILE A 1 117 ? -4.288 -0.639 13.843 1.00 94.31 117 ILE A N 1
ATOM 938 C CA . ILE A 1 117 ? -4.372 0.692 13.235 1.00 94.31 117 ILE A CA 1
ATOM 939 C C . ILE A 1 117 ? -3.111 1.500 13.540 1.00 94.31 117 ILE A C 1
ATOM 941 O O . ILE A 1 117 ? -2.539 1.357 14.620 1.00 94.31 117 ILE A O 1
ATOM 945 N N . ASP A 1 118 ? -2.695 2.341 12.593 1.00 92.56 118 ASP A N 1
ATOM 946 C CA . ASP A 1 118 ? -1.498 3.181 12.729 1.00 92.56 118 ASP A CA 1
ATOM 947 C C . ASP A 1 118 ? -1.584 4.473 11.897 1.00 92.56 118 ASP A C 1
ATOM 949 O O . ASP A 1 118 ? -2.227 4.533 10.837 1.00 92.56 118 ASP A O 1
ATOM 953 N N . GLU A 1 119 ? -0.890 5.510 12.366 1.00 91.50 119 GLU A N 1
ATOM 954 C CA . GLU A 1 119 ? -0.710 6.798 11.709 1.00 91.50 119 GLU A CA 1
ATOM 955 C C . GLU A 1 119 ? 0.726 6.979 11.222 1.00 91.50 119 GLU A C 1
ATOM 957 O O . GLU A 1 119 ? 1.662 7.247 11.977 1.00 91.50 119 GLU A O 1
ATOM 962 N N . SER A 1 120 ? 0.892 7.016 9.904 1.00 89.12 120 SER A N 1
ATOM 963 C CA . SER A 1 120 ? 2.190 7.245 9.280 1.00 89.12 120 SER A CA 1
ATOM 964 C C . SER A 1 120 ? 2.235 8.597 8.565 1.00 89.12 120 SER A C 1
ATOM 966 O O . SER A 1 120 ? 1.466 8.864 7.642 1.00 89.12 120 SER A O 1
ATOM 968 N N . LYS A 1 121 ? 3.176 9.475 8.947 1.00 87.75 121 LYS A N 1
ATOM 969 C CA . LYS A 1 121 ? 3.438 10.732 8.217 1.00 87.75 121 LYS A CA 1
ATOM 970 C C . LYS A 1 121 ? 4.437 10.494 7.101 1.00 87.75 121 LYS A C 1
ATOM 972 O O . LYS A 1 121 ? 5.600 10.218 7.389 1.00 87.75 121 LYS A O 1
ATOM 977 N N . PHE A 1 122 ? 4.047 10.670 5.847 1.00 85.19 122 PHE A N 1
ATOM 978 C CA . PHE A 1 122 ? 4.930 10.589 4.685 1.00 85.19 122 PHE A CA 1
ATOM 979 C C . PHE A 1 122 ? 5.405 11.978 4.283 1.00 85.19 122 PHE A C 1
ATOM 981 O O . PHE A 1 122 ? 4.605 12.860 3.998 1.00 85.19 122 PHE A O 1
ATOM 988 N N . GLY A 1 123 ? 6.717 12.193 4.264 1.00 83.25 123 GLY A N 1
ATOM 989 C CA . GLY A 1 123 ? 7.254 13.521 4.012 1.00 83.25 123 GLY A CA 1
ATOM 990 C C . GLY A 1 123 ? 8.768 13.596 4.074 1.00 83.25 123 GLY A C 1
ATOM 991 O O . GLY A 1 123 ? 9.444 12.643 4.488 1.00 83.25 123 GLY A O 1
ATOM 992 N N . ARG A 1 124 ? 9.303 14.744 3.656 1.00 74.19 124 ARG A N 1
ATOM 993 C CA . ARG A 1 124 ? 10.739 15.018 3.708 1.00 74.19 124 ARG A CA 1
ATOM 994 C C . ARG A 1 124 ? 11.134 15.457 5.117 1.00 74.19 124 ARG A C 1
ATOM 996 O O . ARG A 1 124 ? 10.442 16.213 5.798 1.00 74.19 124 ARG A O 1
ATOM 1003 N N . ARG A 1 125 ? 12.279 14.955 5.574 1.00 73.19 125 ARG A N 1
ATOM 1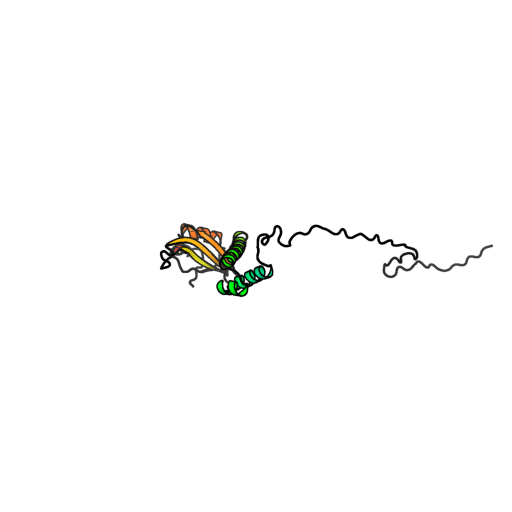004 C CA . ARG A 1 125 ? 12.933 15.453 6.788 1.00 73.19 125 ARG A CA 1
ATOM 1005 C C . ARG A 1 125 ? 13.664 16.742 6.439 1.00 73.19 125 ARG A C 1
ATOM 1007 O O . ARG A 1 125 ? 14.365 16.782 5.425 1.00 73.19 125 ARG A O 1
ATOM 1014 N N . LYS A 1 126 ? 13.566 17.762 7.290 1.00 71.44 126 LYS A N 1
ATOM 1015 C CA . LYS A 1 126 ? 14.409 18.953 7.144 1.00 71.44 126 LYS A CA 1
ATOM 1016 C C . LYS A 1 126 ? 15.865 18.521 7.358 1.00 71.44 126 LYS A C 1
ATOM 1018 O O . LYS A 1 126 ? 16.178 17.876 8.353 1.00 71.44 126 LYS A O 1
ATOM 1023 N N . TYR A 1 127 ? 16.733 18.793 6.385 1.00 75.25 127 TYR A N 1
ATOM 1024 C CA . TYR A 1 127 ? 18.147 18.378 6.394 1.00 75.25 127 TYR A CA 1
ATOM 1025 C C . TYR A 1 127 ? 18.399 16.862 6.533 1.00 75.25 127 TYR A C 1
ATOM 1027 O O . TYR A 1 127 ? 19.435 16.464 7.057 1.00 75.25 127 TYR A O 1
ATOM 1035 N N . HIS A 1 128 ? 17.466 16.000 6.101 1.00 72.00 128 HIS A N 1
ATOM 1036 C CA . HIS A 1 128 ? 17.556 14.529 6.230 1.00 72.00 128 HIS A CA 1
ATOM 1037 C C . HIS A 1 128 ? 17.706 13.996 7.673 1.00 72.00 128 HIS A C 1
ATOM 1039 O O . HIS A 1 128 ? 17.855 12.789 7.874 1.00 72.00 128 HIS A O 1
ATOM 1045 N N . LYS A 1 129 ? 17.593 14.864 8.685 1.00 68.12 129 LYS A N 1
ATOM 1046 C CA . LYS A 1 129 ? 17.747 14.542 10.108 1.00 68.12 129 LYS A CA 1
ATOM 1047 C C . LYS A 1 129 ? 16.427 14.765 10.852 1.00 68.12 129 LYS A C 1
ATOM 1049 O O . LYS A 1 129 ? 15.643 15.638 10.495 1.00 68.12 129 LYS A O 1
ATOM 1054 N N . GLY A 1 130 ? 16.184 13.973 11.895 1.00 70.19 130 GLY A N 1
ATOM 1055 C CA . GLY A 1 130 ? 15.046 14.161 12.801 1.00 70.19 130 GLY A CA 1
ATOM 1056 C C . GLY A 1 130 ? 13.664 13.828 12.216 1.00 70.19 130 GLY A C 1
ATOM 1057 O O . GLY A 1 130 ? 13.526 13.034 11.281 1.00 70.19 130 GLY A O 1
ATOM 1058 N N . HIS A 1 131 ? 12.626 14.407 12.824 1.00 65.38 131 HIS A N 1
ATOM 1059 C CA . HIS A 1 131 ? 11.220 14.143 12.505 1.00 65.38 131 HIS A CA 1
ATOM 1060 C C . HIS A 1 131 ? 10.815 14.719 11.136 1.00 65.38 131 HIS A C 1
ATOM 1062 O O . HIS A 1 131 ? 11.352 15.725 10.670 1.00 65.38 131 HIS A O 1
ATOM 1068 N N . ARG A 1 132 ? 9.829 14.097 10.476 1.00 69.81 132 ARG A N 1
ATOM 1069 C CA . ARG A 1 132 ? 9.245 14.617 9.228 1.00 69.81 132 ARG A CA 1
ATOM 1070 C C . ARG A 1 132 ? 8.452 15.892 9.528 1.00 69.81 132 ARG A C 1
ATOM 1072 O O . ARG A 1 132 ? 7.403 15.849 10.179 1.00 69.81 132 ARG A O 1
ATOM 1079 N N . ILE A 1 133 ? 8.980 17.032 9.094 1.00 64.12 133 ILE A N 1
ATOM 1080 C CA . ILE A 1 133 ? 8.405 18.347 9.408 1.00 64.12 133 ILE A CA 1
ATOM 1081 C C . ILE A 1 133 ? 7.230 18.632 8.469 1.00 64.12 133 ILE A C 1
ATOM 1083 O O . ILE A 1 133 ? 6.136 18.947 8.931 1.00 64.12 133 ILE A O 1
ATOM 1087 N N . GLU A 1 134 ? 7.403 18.352 7.182 1.00 74.69 134 GLU A N 1
ATOM 1088 C CA . GLU A 1 134 ? 6.418 18.598 6.129 1.00 74.69 134 GLU A CA 1
ATOM 1089 C C . GLU A 1 134 ? 6.024 17.275 5.467 1.00 74.69 134 GLU A C 1
ATOM 1091 O O . GLU A 1 134 ? 6.897 16.458 5.156 1.00 74.69 134 GLU A O 1
ATOM 1096 N N . GLY A 1 135 ? 4.723 17.015 5.319 1.00 82.81 135 GLY A N 1
ATOM 1097 C CA . GLY A 1 135 ? 4.246 15.753 4.760 1.00 82.81 135 GLY A CA 1
ATOM 1098 C C . GLY A 1 135 ? 2.763 15.464 4.976 1.00 82.81 135 GLY A C 1
ATOM 1099 O O . GLY A 1 135 ? 2.117 16.090 5.812 1.00 82.81 135 GLY A O 1
ATOM 1100 N N . GLN A 1 136 ? 2.277 14.463 4.248 1.00 89.69 136 GLN A N 1
ATOM 1101 C CA . GLN A 1 136 ? 0.917 13.935 4.279 1.00 89.69 136 GLN A CA 1
ATOM 1102 C C . GLN A 1 136 ? 0.793 12.870 5.373 1.00 89.69 136 GLN A C 1
ATOM 1104 O O . GLN A 1 136 ? 1.587 11.927 5.408 1.00 89.69 136 GLN A O 1
ATOM 1109 N N . TRP A 1 137 ? -0.201 12.982 6.253 1.00 91.50 137 TRP A N 1
ATOM 1110 C CA . TRP A 1 137 ? -0.564 11.864 7.122 1.00 91.50 137 TRP A CA 1
ATOM 1111 C C . TRP A 1 137 ? -1.381 10.843 6.339 1.00 91.50 137 TRP A C 1
ATOM 1113 O O . TRP A 1 137 ? -2.232 11.200 5.524 1.00 91.50 137 TRP A O 1
ATOM 1123 N N . VAL A 1 138 ? -1.122 9.570 6.606 1.00 91.81 138 VAL A N 1
ATOM 1124 C CA . VAL A 1 138 ? -1.939 8.451 6.154 1.00 91.81 138 VAL A CA 1
ATOM 1125 C C . VAL A 1 138 ? -2.310 7.653 7.389 1.00 91.81 138 VAL A C 1
ATOM 1127 O O . VAL A 1 138 ? -1.436 7.245 8.153 1.00 91.81 138 VAL A O 1
ATOM 1130 N N . PHE A 1 139 ? -3.607 7.463 7.579 1.00 93.44 139 PHE A N 1
ATOM 1131 C CA . PHE A 1 139 ? -4.150 6.576 8.589 1.00 93.44 139 PHE A CA 1
ATOM 1132 C C . PHE A 1 139 ? -4.516 5.253 7.928 1.00 93.44 139 PHE A C 1
ATOM 1134 O O . PHE A 1 139 ? -5.175 5.243 6.884 1.00 93.44 139 PHE A O 1
ATOM 1141 N N . GLY A 1 140 ? -4.069 4.144 8.501 1.00 93.44 140 GLY A N 1
ATOM 1142 C CA . GLY A 1 140 ? -4.309 2.827 7.934 1.00 93.44 140 GLY A CA 1
ATOM 1143 C C . GLY A 1 140 ? -4.718 1.806 8.975 1.00 93.44 140 GLY A C 1
ATOM 1144 O O . GLY A 1 140 ? -4.551 2.011 10.175 1.00 93.44 140 GLY A O 1
ATOM 1145 N N . GLY A 1 141 ? -5.249 0.692 8.483 1.00 94.06 141 GLY A N 1
ATOM 1146 C CA . GLY A 1 141 ? -5.502 -0.483 9.299 1.00 94.06 141 GLY A CA 1
ATOM 1147 C C . GLY A 1 141 ? -5.141 -1.763 8.567 1.00 94.06 141 GLY A C 1
ATOM 1148 O O . GLY A 1 141 ? -5.314 -1.847 7.351 1.00 94.06 141 GLY A O 1
ATOM 1149 N N . PHE A 1 142 ? -4.652 -2.747 9.314 1.00 93.94 142 PHE A N 1
ATOM 1150 C CA . PHE A 1 142 ? -4.261 -4.071 8.847 1.00 93.94 142 PHE A CA 1
ATOM 1151 C C . PHE A 1 142 ? -5.009 -5.140 9.638 1.00 93.94 142 PHE A C 1
ATOM 1153 O O . PHE A 1 142 ? -4.948 -5.195 10.866 1.00 93.94 142 PHE A O 1
ATOM 1160 N N . GLU A 1 143 ? -5.727 -6.006 8.934 1.00 95.31 143 GLU A N 1
ATOM 1161 C CA . GLU A 1 143 ? -6.411 -7.130 9.555 1.00 95.31 143 GLU A CA 1
ATOM 1162 C C . GLU A 1 143 ? -5.468 -8.333 9.680 1.00 95.31 143 GLU A C 1
ATOM 1164 O O . GLU A 1 143 ? -4.958 -8.859 8.682 1.00 95.31 143 GLU A O 1
ATOM 1169 N N . ARG A 1 144 ? -5.250 -8.793 10.919 1.00 94.69 144 ARG A N 1
ATOM 1170 C CA . ARG A 1 144 ? -4.329 -9.900 11.195 1.00 94.69 144 ARG A CA 1
ATOM 1171 C C . ARG A 1 144 ? -4.772 -11.174 10.476 1.00 94.69 144 ARG A C 1
ATOM 1173 O O . ARG A 1 144 ? -5.927 -11.580 10.547 1.00 94.69 144 ARG A O 1
ATOM 1180 N N . GLY A 1 145 ? -3.821 -11.828 9.810 1.00 92.06 145 GLY A N 1
ATOM 1181 C CA . GLY A 1 145 ? -4.014 -13.142 9.189 1.00 92.06 145 GLY A CA 1
ATOM 1182 C C . GLY A 1 145 ? -4.695 -13.145 7.817 1.00 92.06 145 GLY A C 1
ATOM 1183 O O . GLY A 1 145 ? -4.748 -14.201 7.196 1.00 92.06 145 GLY A O 1
ATOM 1184 N N . THR A 1 146 ? -5.175 -12.005 7.303 1.00 90.19 146 THR A N 1
ATOM 1185 C CA . THR A 1 146 ? -5.867 -11.961 5.995 1.00 90.19 146 THR A CA 1
ATOM 1186 C C . THR A 1 146 ? -5.175 -11.098 4.947 1.00 90.19 146 THR A C 1
ATOM 1188 O O . THR A 1 146 ? -5.495 -11.199 3.764 1.00 90.19 146 THR A O 1
ATOM 1191 N N . GLY A 1 147 ? -4.243 -10.231 5.359 1.00 85.75 147 GLY A N 1
ATOM 1192 C CA . GLY A 1 147 ? -3.562 -9.297 4.459 1.00 85.75 147 GLY A CA 1
ATOM 1193 C C . GLY A 1 147 ? -4.447 -8.145 3.970 1.00 85.75 147 GLY A C 1
ATOM 1194 O O . GLY A 1 147 ? -4.024 -7.375 3.107 1.00 85.75 147 GLY A O 1
ATOM 1195 N N . ARG A 1 148 ? -5.677 -8.016 4.489 1.00 90.81 148 ARG A N 1
ATOM 1196 C CA . ARG A 1 148 ? -6.591 -6.929 4.127 1.00 90.81 148 ARG A CA 1
ATOM 1197 C C . ARG A 1 148 ? -6.184 -5.639 4.829 1.00 90.81 148 ARG A C 1
ATOM 1199 O O . ARG A 1 148 ? -5.910 -5.641 6.028 1.00 90.81 148 ARG A O 1
ATOM 1206 N N . VAL A 1 149 ? -6.193 -4.539 4.077 1.00 91.62 149 VAL A N 1
ATOM 1207 C CA . VAL A 1 149 ? -5.818 -3.212 4.573 1.00 91.62 149 VAL A CA 1
ATOM 1208 C C . VAL A 1 149 ? -6.776 -2.128 4.101 1.00 91.62 149 VAL A C 1
ATOM 1210 O O . VAL A 1 149 ? -7.384 -2.249 3.037 1.00 91.62 149 VAL A O 1
ATOM 1213 N N . PHE A 1 150 ? -6.852 -1.040 4.863 1.00 91.81 150 PHE A N 1
ATOM 1214 C CA . PHE A 1 150 ? -7.304 0.255 4.360 1.00 91.81 150 PHE A CA 1
ATOM 1215 C C . PHE A 1 150 ? -6.205 1.296 4.577 1.00 91.81 150 PHE A C 1
ATOM 1217 O O . PHE A 1 150 ? -5.425 1.194 5.522 1.00 91.81 150 PHE A O 1
ATOM 1224 N N . MET A 1 151 ? -6.147 2.297 3.701 1.00 91.00 151 MET A N 1
ATOM 1225 C CA . MET A 1 151 ? -5.239 3.438 3.810 1.00 91.00 151 MET A CA 1
ATOM 1226 C C . MET A 1 151 ? -5.995 4.694 3.392 1.00 91.00 151 MET A C 1
ATOM 1228 O O . MET A 1 151 ? -6.539 4.751 2.290 1.00 91.00 151 MET A O 1
ATOM 1232 N N . VAL A 1 152 ? -6.034 5.690 4.271 1.00 91.06 152 VAL A N 1
ATOM 1233 C CA . VAL A 1 152 ? -6.765 6.940 4.067 1.00 91.06 152 VAL A CA 1
ATOM 1234 C C . VAL A 1 152 ? -5.813 8.112 4.306 1.00 91.06 152 VAL A C 1
ATOM 1236 O O . VAL A 1 152 ? -5.303 8.259 5.420 1.00 91.06 152 VAL A O 1
ATOM 1239 N N . PRO A 1 153 ? -5.542 8.955 3.293 1.00 91.69 153 PRO A N 1
ATOM 1240 C CA . PRO A 1 153 ? -4.817 10.196 3.517 1.00 91.69 153 PRO A CA 1
ATOM 1241 C C . PRO A 1 153 ? -5.662 11.131 4.389 1.00 91.69 153 PRO A C 1
ATOM 1243 O O . PRO A 1 153 ? -6.849 11.327 4.138 1.00 91.69 153 PRO A O 1
ATOM 1246 N N . VAL A 1 154 ? -5.050 11.707 5.420 1.00 91.81 154 VAL A N 1
ATOM 1247 C CA . VAL A 1 154 ? -5.691 12.655 6.340 1.00 91.81 154 VAL A CA 1
ATOM 1248 C C . VAL A 1 154 ? -4.820 13.892 6.502 1.00 91.81 154 VAL A C 1
ATOM 1250 O O . VAL A 1 154 ? -3.598 13.799 6.520 1.00 91.81 154 VAL A O 1
ATOM 1253 N N . GLU A 1 155 ? -5.420 15.071 6.629 1.00 88.19 155 GLU A N 1
ATOM 1254 C CA . GLU A 1 155 ? -4.648 16.296 6.884 1.00 88.19 155 GLU A CA 1
ATOM 1255 C C . GLU A 1 155 ? -4.154 16.350 8.336 1.00 88.19 155 GLU A C 1
ATOM 1257 O O . GLU A 1 155 ? -3.004 16.698 8.612 1.00 88.19 155 GLU A O 1
ATOM 1262 N N . GLN A 1 156 ? -5.019 15.954 9.273 1.00 86.19 156 GLN A N 1
ATOM 1263 C CA . GLN A 1 156 ? -4.758 15.983 10.710 1.00 86.19 156 GLN A CA 1
ATOM 1264 C C . GLN A 1 156 ? -5.157 14.655 11.361 1.00 86.19 156 GLN A C 1
ATOM 1266 O O . GLN A 1 156 ? -6.218 14.110 11.073 1.00 86.19 156 GLN A O 1
ATOM 1271 N N . ARG A 1 157 ? -4.337 14.171 12.300 1.00 84.69 157 ARG A N 1
ATOM 1272 C CA . ARG A 1 157 ? -4.540 12.917 13.060 1.00 84.69 157 ARG A CA 1
ATOM 1273 C C . ARG A 1 157 ? -5.327 13.097 14.369 1.00 84.69 157 ARG A C 1
ATOM 1275 O O . ARG A 1 157 ? -5.085 12.415 15.357 1.00 84.69 157 ARG A O 1
ATOM 1282 N N . GLY A 1 158 ? -6.198 14.100 14.429 1.00 84.88 158 GLY A N 1
ATOM 1283 C CA . GLY A 1 158 ? -7.005 14.360 15.623 1.00 84.88 158 GLY A CA 1
ATOM 1284 C C . GLY A 1 158 ? -8.132 13.339 15.786 1.00 84.88 158 GLY A C 1
ATOM 1285 O O . GLY A 1 158 ? -8.589 12.751 14.806 1.00 84.88 158 GLY A O 1
ATOM 1286 N N . THR A 1 159 ? -8.648 13.194 17.009 1.00 84.00 159 THR A N 1
ATOM 1287 C CA . THR A 1 159 ? -9.812 12.344 17.329 1.00 84.00 159 THR A CA 1
ATOM 1288 C C . THR A 1 159 ? -10.982 12.580 16.371 1.00 84.00 159 THR A C 1
ATOM 1290 O O . THR A 1 159 ? -11.566 11.631 15.853 1.00 84.00 159 THR A O 1
ATOM 1293 N N . ASN A 1 160 ? -11.280 13.849 16.076 1.00 87.94 160 ASN A N 1
ATOM 1294 C CA . ASN A 1 160 ? -12.385 14.245 15.199 1.00 87.94 160 ASN A CA 1
ATOM 1295 C C . ASN A 1 160 ? -12.227 13.734 13.759 1.00 87.94 160 ASN A C 1
ATOM 1297 O O . ASN A 1 160 ? -13.229 13.531 13.081 1.00 87.94 160 ASN A O 1
ATOM 1301 N N . THR A 1 161 ? -10.993 13.490 13.311 1.00 90.12 161 THR A N 1
ATOM 1302 C CA . THR A 1 161 ? -10.699 12.950 11.979 1.00 90.12 161 THR A CA 1
ATOM 1303 C C . THR A 1 161 ? -10.666 11.426 11.987 1.00 90.12 161 THR A C 1
ATOM 1305 O O . THR A 1 161 ? -11.232 10.789 11.102 1.00 90.12 161 THR A O 1
ATOM 1308 N N . LEU A 1 162 ? -10.021 10.820 12.986 1.00 91.81 162 LEU A N 1
ATOM 1309 C CA . LEU A 1 162 ? -9.757 9.379 13.000 1.00 91.81 162 LEU A CA 1
ATOM 1310 C C . LEU A 1 162 ? -10.982 8.554 13.412 1.00 91.81 162 LEU A C 1
ATOM 1312 O O . LEU A 1 162 ? -11.221 7.488 12.847 1.00 91.81 162 LEU A O 1
ATOM 1316 N N . LEU A 1 163 ? -11.812 9.055 14.337 1.00 90.25 163 LEU A N 1
ATOM 1317 C CA . LEU A 1 163 ? -13.009 8.336 14.791 1.00 90.25 163 LEU A CA 1
ATOM 1318 C C . LEU A 1 163 ? -14.019 8.050 13.665 1.00 90.25 163 LEU A C 1
ATOM 1320 O O . LEU A 1 163 ? -14.498 6.912 13.589 1.00 90.25 163 LEU A O 1
ATOM 1324 N N . PRO A 1 164 ? -14.381 9.016 12.793 1.00 93.19 164 PRO A N 1
ATOM 1325 C CA . PRO A 1 164 ? -15.231 8.729 11.641 1.00 93.19 164 PRO A CA 1
ATOM 1326 C C . PRO A 1 164 ? -14.633 7.669 10.715 1.00 93.19 164 PRO A C 1
ATOM 1328 O O . PRO A 1 164 ? -15.357 6.777 10.275 1.00 93.19 164 PRO A O 1
ATOM 1331 N N . ILE A 1 165 ? -13.318 7.716 10.475 1.00 94.06 165 ILE A N 1
ATOM 1332 C CA . ILE A 1 165 ? -12.633 6.759 9.598 1.00 94.06 165 ILE A CA 1
ATOM 1333 C C . ILE A 1 165 ? -12.683 5.354 10.210 1.00 94.06 165 ILE A C 1
ATOM 1335 O O . ILE A 1 165 ? -13.068 4.409 9.528 1.00 94.06 165 ILE A O 1
ATOM 1339 N N . ILE A 1 166 ? -12.417 5.204 11.510 1.00 93.38 166 ILE A N 1
ATOM 1340 C CA . ILE A 1 166 ? -12.552 3.914 12.207 1.00 93.38 166 ILE A CA 1
ATOM 1341 C C . ILE A 1 166 ? -13.968 3.349 12.040 1.00 93.38 166 ILE A C 1
ATOM 1343 O O . ILE A 1 166 ? -14.128 2.202 11.632 1.00 93.38 166 ILE A O 1
ATOM 1347 N N . LYS A 1 167 ? -15.014 4.152 12.273 1.00 92.25 167 LYS A N 1
ATOM 1348 C CA . LYS A 1 167 ? -16.415 3.709 12.111 1.00 92.25 167 LYS A CA 1
ATOM 1349 C C . LYS A 1 167 ? -16.760 3.352 10.662 1.00 92.25 167 LYS A C 1
ATOM 1351 O O . LYS A 1 167 ? -17.573 2.460 10.393 1.00 92.25 167 LYS A O 1
ATOM 1356 N N . GLN A 1 168 ? -16.166 4.063 9.711 1.00 94.25 168 GLN A N 1
ATOM 1357 C CA . GLN A 1 168 ? -16.356 3.793 8.296 1.00 94.25 168 GLN A CA 1
ATOM 1358 C C . GLN A 1 168 ? -15.683 2.481 7.886 1.00 94.25 168 GLN A C 1
ATOM 1360 O O . GLN A 1 168 ? -16.306 1.714 7.159 1.00 94.25 168 GLN A O 1
ATOM 1365 N N . TRP A 1 169 ? -14.475 2.191 8.368 1.00 95.00 169 TRP A N 1
ATOM 1366 C CA . TRP A 1 169 ? -13.636 1.117 7.830 1.00 95.00 169 TRP A CA 1
ATOM 1367 C C . TRP A 1 169 ? -13.537 -0.134 8.702 1.00 95.00 169 TRP A C 1
ATOM 1369 O O . TRP A 1 169 ? -13.162 -1.182 8.186 1.00 95.00 169 TRP A O 1
ATOM 1379 N N . ILE A 1 170 ? -13.914 -0.071 9.978 1.00 95.38 170 ILE A N 1
ATOM 1380 C CA . ILE A 1 170 ? -13.827 -1.194 10.918 1.00 95.38 170 ILE A CA 1
ATOM 1381 C C . ILE A 1 170 ? -15.233 -1.613 11.356 1.00 95.38 170 ILE A C 1
ATOM 1383 O O . ILE A 1 170 ? -16.073 -0.789 11.720 1.00 95.38 170 ILE A O 1
ATOM 1387 N N . LYS A 1 171 ? -15.519 -2.916 11.293 1.00 95.25 171 LYS A N 1
ATOM 1388 C CA . LYS A 1 171 ? -16.813 -3.470 11.709 1.00 95.25 171 LYS A CA 1
ATOM 1389 C C . LYS A 1 171 ? -16.963 -3.464 13.241 1.00 95.25 171 LYS A C 1
ATOM 1391 O O . LYS A 1 171 ? -15.971 -3.616 13.958 1.00 95.25 171 LYS A O 1
ATOM 1396 N N . PRO A 1 172 ? -18.193 -3.351 13.771 1.00 91.94 172 PRO A N 1
ATOM 1397 C CA . PRO A 1 172 ? -18.458 -3.553 15.196 1.00 91.94 172 PRO A CA 1
ATOM 1398 C C . PRO A 1 172 ? -17.992 -4.929 15.696 1.00 91.94 172 PRO A C 1
ATOM 1400 O O . PRO A 1 172 ? -17.972 -5.895 14.935 1.00 91.94 172 PRO A O 1
ATOM 1403 N N . GLY A 1 173 ? -17.617 -5.013 16.976 1.00 90.00 173 GLY A N 1
ATOM 1404 C CA . GLY A 1 173 ? -17.131 -6.253 17.601 1.00 90.00 173 GLY A CA 1
ATOM 1405 C C . GLY A 1 173 ? -15.680 -6.633 17.273 1.00 90.00 173 GLY A C 1
ATOM 1406 O O . GLY A 1 173 ? -15.206 -7.654 17.757 1.00 90.00 173 GLY A O 1
ATOM 1407 N N . THR A 1 174 ? -14.974 -5.822 16.482 1.00 94.69 174 THR A N 1
ATOM 1408 C CA . THR A 1 174 ? -13.537 -5.988 16.203 1.00 94.69 174 THR A CA 1
ATOM 1409 C C . THR A 1 174 ? -12.697 -5.623 17.425 1.00 94.69 174 THR A C 1
ATOM 1411 O O . THR A 1 174 ? -12.962 -4.603 18.068 1.00 94.69 174 THR A O 1
ATOM 1414 N N . THR A 1 175 ? -11.648 -6.399 17.693 1.00 93.06 175 THR A N 1
ATOM 1415 C CA . THR A 1 175 ? -10.578 -6.014 18.620 1.00 93.06 175 THR A CA 1
ATOM 1416 C C . THR A 1 175 ? -9.597 -5.107 17.890 1.00 93.06 175 THR A C 1
ATOM 1418 O O . THR A 1 175 ? -8.971 -5.525 16.916 1.00 93.06 175 THR A O 1
ATOM 1421 N N . ILE A 1 176 ? -9.471 -3.861 18.339 1.00 92.38 176 ILE A N 1
ATOM 1422 C CA . ILE A 1 176 ? -8.562 -2.890 17.720 1.00 92.38 176 ILE A CA 1
ATOM 1423 C C . ILE A 1 176 ? -7.276 -2.819 18.545 1.00 92.38 176 ILE A C 1
ATOM 1425 O O . ILE A 1 176 ? -7.329 -2.708 19.771 1.00 92.38 176 ILE A O 1
ATOM 1429 N N . ILE A 1 177 ? -6.136 -2.888 17.860 1.00 90.12 177 ILE A N 1
ATOM 1430 C CA . ILE A 1 177 ? -4.802 -2.692 18.432 1.00 90.12 177 ILE A CA 1
ATOM 1431 C C . ILE A 1 177 ? -4.212 -1.409 17.852 1.00 90.12 177 ILE A C 1
ATOM 1433 O O . ILE A 1 177 ? -4.263 -1.184 16.647 1.00 90.12 177 ILE A O 1
ATOM 1437 N N . SER A 1 178 ? -3.652 -0.572 18.716 1.00 87.81 178 SER A N 1
ATOM 1438 C CA . SER A 1 178 ? -2.997 0.694 18.377 1.00 87.81 178 SER A CA 1
ATOM 1439 C C . SER A 1 178 ? -1.909 0.966 19.412 1.00 87.81 178 SER A C 1
ATOM 1441 O O . SER A 1 178 ? -1.947 0.422 20.517 1.00 87.81 178 SER A O 1
ATOM 1443 N N . ASP A 1 179 ? -0.966 1.843 19.088 1.00 77.88 179 ASP A N 1
ATOM 1444 C CA . ASP A 1 179 ? 0.074 2.348 19.989 1.00 77.88 179 ASP A CA 1
ATOM 1445 C C . ASP A 1 179 ? -0.449 3.318 21.078 1.00 77.88 179 ASP A C 1
ATOM 1447 O O . ASP A 1 179 ? 0.329 4.013 21.732 1.00 77.88 179 ASP A O 1
ATOM 1451 N N . CYS A 1 180 ? -1.763 3.320 21.333 1.00 64.44 180 CYS A N 1
ATOM 1452 C CA . CYS A 1 180 ? -2.435 4.109 22.368 1.00 64.44 180 CYS A CA 1
ATOM 1453 C C . CYS A 1 180 ? -2.212 5.620 22.215 1.00 64.44 180 CYS A C 1
ATOM 1455 O O . CYS A 1 180 ? -1.978 6.340 23.190 1.00 64.44 180 CYS A O 1
ATOM 1457 N N . TRP A 1 181 ? -2.332 6.124 20.986 1.00 64.19 181 TRP A N 1
ATOM 1458 C CA . TRP A 1 181 ? -2.451 7.556 20.745 1.00 64.19 181 TRP A CA 1
ATOM 1459 C C . TRP A 1 181 ? -3.588 8.156 21.601 1.00 64.19 181 TRP A C 1
ATOM 1461 O O . TRP A 1 181 ? -4.720 7.681 21.541 1.00 64.19 181 TRP A O 1
ATOM 1471 N N . LYS A 1 182 ? -3.328 9.241 22.355 1.00 62.94 182 LYS A N 1
ATOM 1472 C CA . LYS A 1 182 ? -4.309 9.869 23.285 1.00 62.94 182 LYS A CA 1
ATOM 1473 C C . LYS A 1 182 ? -5.678 10.167 22.659 1.00 62.94 182 LYS A C 1
ATOM 1475 O O . LYS A 1 182 ? -6.701 10.194 23.331 1.00 62.94 182 LYS A O 1
ATOM 1480 N N . ALA A 1 183 ? -5.713 10.408 21.350 1.00 60.19 183 ALA A N 1
ATOM 1481 C CA . ALA A 1 183 ? -6.953 10.613 20.599 1.00 60.19 183 ALA A CA 1
ATOM 1482 C C . ALA A 1 183 ? -7.951 9.449 20.727 1.00 60.19 183 ALA A C 1
ATOM 1484 O O . ALA A 1 183 ? -9.146 9.665 20.513 1.00 60.19 183 ALA A O 1
ATOM 1485 N N . TYR A 1 184 ? -7.475 8.249 21.063 1.00 63.75 184 TYR A N 1
ATOM 1486 C CA . TYR A 1 184 ? -8.266 7.031 21.194 1.00 63.75 184 TYR A CA 1
ATOM 1487 C C . TYR A 1 184 ? -8.833 6.794 22.590 1.00 63.75 184 TYR A C 1
ATOM 1489 O O . TYR A 1 184 ? -9.669 5.905 22.733 1.00 63.75 184 TYR A O 1
ATOM 1497 N N . ASP A 1 185 ? -8.496 7.614 23.589 1.00 65.19 185 ASP A N 1
ATOM 1498 C CA . ASP A 1 185 ? -9.008 7.452 24.960 1.00 65.19 185 ASP A CA 1
ATOM 1499 C C . ASP A 1 185 ? -10.554 7.457 25.001 1.00 65.19 185 ASP A C 1
ATOM 1501 O O . ASP A 1 185 ? -11.184 6.781 25.814 1.00 65.19 185 ASP A O 1
ATOM 1505 N N . VAL A 1 186 ? -11.188 8.140 24.040 1.00 62.50 186 VAL A N 1
ATOM 1506 C CA . VAL A 1 186 ? -12.650 8.245 23.889 1.00 62.50 186 VAL A CA 1
ATOM 1507 C C . VAL A 1 186 ? -13.310 6.968 23.323 1.00 62.50 186 VAL A C 1
ATOM 1509 O O . VAL A 1 186 ? -14.536 6.849 23.334 1.00 62.50 186 VAL A O 1
ATOM 1512 N N . LEU A 1 187 ? -12.534 6.000 22.812 1.00 58.31 187 LEU A N 1
ATOM 1513 C CA . LEU A 1 187 ? -13.039 4.750 22.213 1.00 58.31 187 LEU A CA 1
ATOM 1514 C C . LEU A 1 187 ? -13.325 3.635 23.222 1.00 58.31 187 LEU A C 1
ATOM 1516 O O . LEU A 1 187 ? -14.039 2.687 22.878 1.00 58.31 187 LEU A O 1
ATOM 1520 N N . HIS A 1 188 ? -12.840 3.759 24.461 1.00 53.47 188 HIS A N 1
ATOM 1521 C CA . HIS A 1 188 ? -12.986 2.728 25.494 1.00 53.47 188 HIS A CA 1
ATOM 1522 C C . HIS A 1 188 ? -14.444 2.355 25.817 1.00 53.47 188 HIS A C 1
ATOM 1524 O O . HIS A 1 188 ? -14.697 1.277 26.344 1.00 53.47 188 HIS A O 1
ATOM 1530 N N . ALA A 1 189 ? -15.417 3.196 25.456 1.00 48.03 189 ALA A N 1
ATOM 1531 C CA . ALA A 1 189 ? -16.829 2.956 25.741 1.00 48.03 189 ALA A CA 1
ATOM 1532 C C . ALA A 1 189 ? -17.553 2.018 24.746 1.00 48.03 189 ALA A C 1
ATOM 1534 O O . ALA A 1 189 ? -18.695 1.649 25.017 1.00 48.03 189 ALA A O 1
ATOM 1535 N N . LYS A 1 190 ? -16.971 1.664 23.581 1.00 44.94 190 LYS A N 1
ATOM 1536 C CA . LYS A 1 190 ? -17.701 0.914 22.520 1.00 44.94 190 LYS A CA 1
ATOM 1537 C C . LYS A 1 190 ? -16.930 -0.202 21.803 1.00 44.94 190 LYS A C 1
ATOM 1539 O O . LYS A 1 190 ? -17.558 -0.982 21.089 1.00 44.94 190 LYS A O 1
ATOM 1544 N N . HIS A 1 191 ? -15.613 -0.301 21.973 1.00 49.44 191 HIS A N 1
ATOM 1545 C CA . HIS A 1 191 ? -14.785 -1.329 21.333 1.00 49.44 191 HIS A CA 1
ATOM 1546 C C . HIS A 1 191 ? -13.741 -1.876 22.312 1.00 49.44 191 HIS A C 1
ATOM 1548 O O . HIS A 1 191 ? -13.178 -1.124 23.105 1.00 49.44 191 HIS A O 1
ATOM 1554 N N . SER A 1 192 ? -13.465 -3.180 22.243 1.00 48.78 192 SER A N 1
ATOM 1555 C CA . SER A 1 192 ? -12.401 -3.821 23.019 1.00 48.78 192 SER A CA 1
ATOM 1556 C C . SER A 1 192 ? -11.045 -3.423 22.430 1.00 48.78 192 SER A C 1
ATOM 1558 O O . SER A 1 192 ? -10.641 -3.939 21.388 1.00 48.78 192 SER A O 1
ATOM 1560 N N . PHE A 1 193 ? -10.369 -2.469 23.067 1.00 54.09 193 PHE A N 1
ATOM 1561 C CA . PHE A 1 193 ? -9.017 -2.047 22.704 1.00 54.09 193 PHE A CA 1
ATOM 1562 C C . PHE A 1 193 ? -7.996 -2.885 23.477 1.00 54.09 193 PHE A C 1
ATOM 1564 O O . PHE A 1 193 ? -8.083 -2.984 24.702 1.00 54.09 193 PHE A O 1
ATOM 1571 N N . ALA A 1 194 ? -7.047 -3.492 22.769 1.00 51.84 194 ALA A N 1
ATOM 1572 C CA . ALA A 1 194 ? -5.951 -4.251 23.366 1.00 51.84 194 ALA A CA 1
ATOM 1573 C C . ALA A 1 194 ? -4.614 -3.571 23.044 1.00 51.84 194 ALA A C 1
ATOM 1575 O O . ALA A 1 194 ? -4.454 -2.971 21.982 1.00 51.84 194 ALA A O 1
ATOM 1576 N N . ARG A 1 195 ? -3.664 -3.644 23.981 1.00 49.25 195 ARG A N 1
ATOM 1577 C CA . ARG A 1 195 ? -2.302 -3.126 23.786 1.00 49.25 195 ARG A CA 1
ATOM 1578 C C . ARG A 1 195 ? -1.489 -4.110 22.942 1.00 49.25 195 ARG A C 1
ATOM 1580 O O . ARG A 1 195 ? -1.732 -5.315 23.023 1.00 49.25 195 ARG A O 1
ATOM 1587 N N . ASN A 1 196 ? -0.546 -3.584 22.164 1.00 44.09 196 ASN A N 1
ATOM 1588 C CA . ASN A 1 196 ? 0.561 -4.380 21.626 1.00 44.09 196 ASN A CA 1
ATOM 1589 C C . ASN A 1 196 ? 1.543 -4.763 22.739 1.00 44.09 196 ASN A C 1
ATOM 1591 O O . ASN A 1 196 ? 1.688 -3.958 23.690 1.00 44.09 196 ASN A O 1
#

Foldseek 3Di:
DDDDDDDDDDDPDDDPPDDDDPPPDPDDDDPDDPPPDPDDDDPCPPHPCVPDPADPCLLVLLLVCVVVVHDLVVNCVVSVHDSVVSVVSNVVSVVVVVCVQVVDQAADFDAPWEKEKDKDFDAQDDVNDDDHPDGWIWIKIATPPPRDMHIDTDRDPALVGVVVVCVVRYDFNYEYEYCPDVSCPVVPVGHNYDYD

pLDDT: mean 79.39, std 17.72, range [37.59, 97.75]

Secondary structure (DSSP, 8-state):
---------------TT-----TT------------------TTTTSTTTT--S-HHHHHHHHHHHHTT--HHHHHHHHT--HHHHHHHHHHHHHHHHHHHHHS---B--TT-EEEEEEEEEEEEGGG-SSEEEEEEEEEEEETTT--EEEEEES--SHHHHHHHHHHHB-TTPEEE----GGGGGGTTTS-EE--

Organism: Popillia japonica (NCBI:txid7064)

Radius of gyration: 34.92 Å; chains: 1; bounding box: 76×90×86 Å

InterPro domains:
  IPR024445 ISXO2-like transposase domain [PF12762] (115-190)
  IPR024445 ISXO2-like transposase domain [SM01126] (107-196)
  IPR053164 IS1016-like transposase [PTHR47163] (34-187)

Sequence (196 aa):
MAAASTAAPTTPYRWFGVEVLPENLKISFRKQTRRVCGTRVALRTGKFFARSKLSLQQILGFINLWVRCLRQTFICEELKLSQRTAVDWASFCREVCLEYFMYRPTKLGGPGIV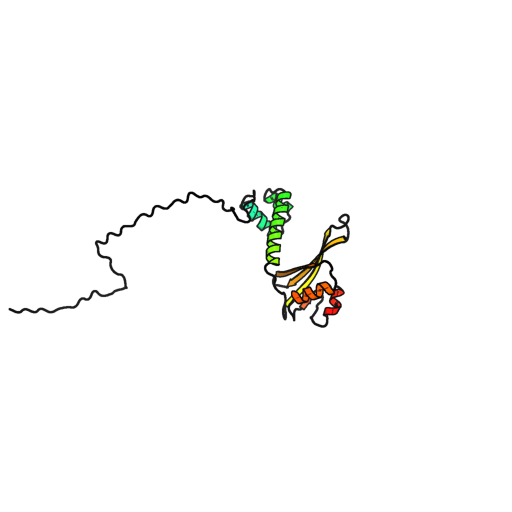VEIDESKFGRRKYHKGHRIEGQWVFGGFERGTGRVFMVPVEQRGTNTLLPIIKQWIKPGTTIISDCWKAYDVLHAKHSFARN